Protein AF-A0A7L4MUZ1-F1 (afdb_monomer_lite)

pLDDT: mean 72.61, std 25.2, range [28.12, 98.19]

Foldseek 3Di:
DVLVVVLVVLVVCVVCLVVVVVVVVVVLVVVLVVLVVVLVVVLVVLVVCCVVCVVPPVSNVVSVVVNVVSVVVNVVVVVVSVVCCVVPPSVVSVVVSVVSVVVVVVVVVVVVVVVVVVVVVVVVVVVVVVVVVVVVVVVPDDDDDDDDDPPPPDPDDDDDDDDDDDDDDDDDDDDDDDDDDDPPDDPPPDPPDDDDDDDDPDDPPPDPPPPPPDDDDPDDDDDDDD

Secondary structure (DSSP, 8-state):
-HHHHHHHHHHHHHHHHHHHHHHHHHHHHHHHHHHHHHHHHHHHHHHHHGGGGTT-HHHHHHHHHHHHHHHHHHHHHHHHHHHHHHH-HHHHHHHHHHHHHHHHHHHHHHHHHHHHHHHHHHHHHHHHHHHHHHHHHHTTS-----------------------------------------------------------S-PPP---------------------

Organism: NCBI:txid390723

Sequence (226 aa):
AEFLRLSLGFKCDLFTLDKRVRLEERSRDLAEENLKKEITNAQKMLEALVPLCEEDNQAQEIIKKLQKSLQFLSQYAARVASRAEMLGAINQESRVSKAVEVMIQHVENLKRMYAKEHAELEELKQVLLQNERTFSAFGERGTKKSCFFPLSSTCQIDPYLAEAKHSRWRAQLHEPDGGEWSDKFNRRSSSWGRLGAKQHKKRPSLQRFMSTYAWAEYEDEHSETK

Structure (mmCIF, N/CA/C/O backbone):
data_AF-A0A7L4MUZ1-F1
#
_entry.id   AF-A0A7L4MUZ1-F1
#
loop_
_atom_site.group_PDB
_atom_site.id
_atom_site.type_symbol
_atom_site.label_atom_id
_atom_site.label_alt_id
_atom_site.label_comp_id
_atom_site.label_asym_id
_atom_site.label_entity_id
_atom_site.label_seq_id
_atom_site.pdbx_PDB_ins_code
_atom_site.Cartn_x
_atom_site.Cartn_y
_atom_site.Cartn_z
_atom_site.occupancy
_atom_site.B_iso_or_equiv
_atom_site.auth_seq_id
_atom_site.auth_comp_id
_atom_site.auth_asym_id
_atom_site.auth_atom_id
_atom_site.pdbx_PDB_model_num
ATOM 1 N N . ALA A 1 1 ? 25.149 -7.531 -21.281 1.00 74.56 1 ALA A N 1
ATOM 2 C CA . ALA A 1 1 ? 23.979 -8.421 -21.120 1.00 74.56 1 ALA A CA 1
ATOM 3 C C . ALA A 1 1 ? 23.113 -8.040 -19.911 1.00 74.56 1 ALA A C 1
ATOM 5 O O . ALA A 1 1 ? 21.902 -7.960 -20.062 1.00 74.56 1 ALA A O 1
ATOM 6 N N . GLU A 1 2 ? 23.704 -7.724 -18.751 1.00 87.12 2 GLU A N 1
ATOM 7 C CA . GLU A 1 2 ? 22.967 -7.463 -17.495 1.00 87.12 2 GLU A CA 1
ATOM 8 C C . GLU A 1 2 ? 21.914 -6.344 -17.553 1.00 87.12 2 GLU A C 1
ATOM 10 O O . GLU A 1 2 ? 20.770 -6.563 -17.168 1.00 87.12 2 GLU A O 1
ATOM 15 N N . PHE A 1 3 ? 22.250 -5.170 -18.102 1.00 88.06 3 PHE A N 1
ATOM 16 C CA . PHE A 1 3 ? 21.294 -4.059 -18.216 1.00 88.06 3 PHE A CA 1
ATOM 17 C C . PHE A 1 3 ? 20.075 -4.401 -19.084 1.00 88.06 3 PHE A C 1
ATOM 19 O O . PHE A 1 3 ? 18.958 -3.994 -18.780 1.00 88.06 3 PHE A O 1
ATOM 26 N N . LEU A 1 4 ? 20.276 -5.164 -20.162 1.00 88.69 4 LEU A N 1
ATOM 27 C CA . LEU A 1 4 ? 19.191 -5.549 -21.065 1.00 88.69 4 LEU A CA 1
ATOM 28 C C . LEU A 1 4 ? 18.232 -6.527 -20.378 1.00 88.69 4 LEU A C 1
ATOM 30 O O . LEU A 1 4 ? 17.021 -6.362 -20.466 1.00 88.69 4 LEU A O 1
ATOM 34 N N . ARG A 1 5 ? 18.778 -7.500 -19.640 1.00 90.25 5 ARG A N 1
ATOM 35 C CA . ARG A 1 5 ? 17.984 -8.439 -18.842 1.00 90.25 5 ARG A CA 1
ATOM 36 C C . ARG A 1 5 ? 17.187 -7.715 -17.757 1.00 90.25 5 ARG A C 1
ATOM 38 O O . ARG A 1 5 ? 15.992 -7.947 -17.622 1.00 90.25 5 ARG A O 1
ATOM 45 N N . LEU A 1 6 ? 17.842 -6.812 -17.027 1.00 89.00 6 LEU A N 1
ATOM 46 C CA . LEU A 1 6 ? 17.211 -6.027 -15.970 1.00 89.00 6 LEU A CA 1
ATOM 47 C C . LEU A 1 6 ? 16.111 -5.108 -16.526 1.00 89.00 6 LEU A C 1
ATOM 49 O O . LEU A 1 6 ? 14.992 -5.124 -16.028 1.00 89.00 6 LEU A O 1
ATOM 53 N N . SER A 1 7 ? 16.392 -4.358 -17.593 1.00 89.94 7 SER A N 1
ATOM 54 C CA . SER A 1 7 ? 15.410 -3.453 -18.207 1.00 89.94 7 SER A CA 1
ATOM 55 C C . SER A 1 7 ? 14.211 -4.178 -18.818 1.00 89.94 7 SER A C 1
ATOM 57 O O . SER A 1 7 ? 13.106 -3.645 -18.766 1.00 89.94 7 SER A O 1
ATOM 59 N N . LEU A 1 8 ? 14.393 -5.389 -19.355 1.00 89.19 8 LEU A N 1
ATOM 60 C CA . LEU A 1 8 ? 13.278 -6.206 -19.834 1.00 89.19 8 LEU A CA 1
ATOM 61 C C . LEU A 1 8 ? 12.371 -6.654 -18.680 1.00 89.19 8 LEU A C 1
ATOM 63 O O . LEU A 1 8 ? 11.160 -6.491 -18.782 1.00 89.19 8 LEU A O 1
ATOM 67 N N . GLY A 1 9 ? 12.951 -7.145 -17.577 1.00 88.38 9 GLY A N 1
ATOM 68 C CA . GLY A 1 9 ? 12.193 -7.521 -16.377 1.00 88.38 9 GLY A CA 1
ATOM 69 C C . GLY A 1 9 ? 11.361 -6.357 -15.832 1.00 88.38 9 GLY A C 1
ATOM 70 O O . GLY A 1 9 ? 10.145 -6.468 -15.720 1.00 88.38 9 GLY A O 1
ATOM 71 N N . PHE A 1 10 ? 11.986 -5.191 -15.639 1.00 88.75 10 PHE A N 1
ATOM 72 C CA . PHE A 1 10 ? 11.278 -3.998 -15.161 1.00 88.75 10 PHE A CA 1
ATOM 73 C C . PHE A 1 10 ? 10.200 -3.489 -16.129 1.00 88.75 10 PHE A C 1
ATOM 75 O O . PHE A 1 10 ? 9.181 -2.980 -15.673 1.00 88.75 10 PHE A O 1
ATOM 82 N N . LYS A 1 11 ? 10.372 -3.626 -17.455 1.00 85.94 11 LYS A N 1
ATOM 83 C CA . LYS A 1 11 ? 9.313 -3.276 -18.424 1.00 85.94 11 LYS A CA 1
ATOM 84 C C . LYS A 1 11 ? 8.085 -4.183 -18.284 1.00 85.94 11 LYS A C 1
ATOM 86 O O . LYS A 1 11 ? 6.965 -3.690 -18.408 1.00 85.94 11 LYS A O 1
ATOM 91 N N . CYS A 1 12 ? 8.281 -5.474 -18.011 1.00 85.38 12 CYS A N 1
ATOM 92 C CA . CYS A 1 12 ? 7.185 -6.400 -17.719 1.00 85.38 12 CYS A CA 1
ATOM 93 C C . CYS A 1 12 ? 6.472 -6.030 -16.410 1.00 85.38 12 CYS A C 1
ATOM 95 O O . CYS A 1 12 ? 5.242 -5.950 -16.377 1.00 85.38 12 CYS A O 1
ATOM 97 N N . ASP A 1 13 ? 7.238 -5.743 -15.355 1.00 87.75 13 ASP A N 1
ATOM 98 C CA . ASP A 1 13 ? 6.693 -5.393 -14.040 1.00 87.75 13 ASP A CA 1
ATOM 99 C C . ASP A 1 13 ? 5.907 -4.077 -14.081 1.00 87.75 13 ASP A C 1
ATOM 101 O O . ASP A 1 13 ? 4.787 -4.009 -13.565 1.00 87.75 13 ASP A O 1
ATOM 105 N N . LEU A 1 14 ? 6.429 -3.068 -14.790 1.00 88.50 14 LEU A N 1
ATOM 106 C CA . LEU A 1 14 ? 5.816 -1.746 -14.956 1.00 88.50 14 LEU A CA 1
ATOM 107 C C . LEU A 1 14 ? 4.391 -1.819 -15.517 1.00 88.50 14 LEU A C 1
ATOM 109 O O . LEU A 1 14 ? 3.519 -1.073 -15.076 1.00 88.50 14 LEU A O 1
ATOM 113 N N . PHE A 1 15 ? 4.130 -2.738 -16.452 1.00 88.50 15 PHE A N 1
ATOM 114 C CA . PHE A 1 15 ? 2.804 -2.893 -17.053 1.00 88.50 15 PHE A CA 1
ATOM 115 C C . PHE A 1 15 ? 1.724 -3.282 -16.029 1.00 88.50 15 PHE A C 1
ATOM 117 O O . PHE A 1 15 ? 0.560 -2.900 -16.166 1.00 88.50 15 PHE A O 1
ATOM 124 N N . THR A 1 16 ? 2.091 -4.043 -14.995 1.00 91.44 16 THR A N 1
ATOM 125 C CA . THR A 1 16 ? 1.150 -4.504 -13.958 1.00 91.44 16 THR A CA 1
ATOM 126 C C . THR A 1 16 ? 1.198 -3.664 -12.689 1.00 91.44 16 THR A C 1
ATOM 128 O O . THR A 1 16 ? 0.224 -3.646 -11.935 1.00 91.44 16 THR A O 1
ATOM 131 N N . LEU A 1 17 ? 2.314 -2.971 -12.460 1.00 92.19 17 LEU A N 1
ATOM 132 C CA . LEU A 1 17 ? 2.618 -2.232 -11.243 1.00 92.19 17 LEU A CA 1
ATOM 133 C C . LEU A 1 17 ? 1.501 -1.261 -10.861 1.00 92.19 17 LEU A C 1
ATOM 135 O O . LEU A 1 17 ? 1.029 -1.296 -9.733 1.00 92.19 17 LEU A O 1
ATOM 139 N N . ASP A 1 18 ? 1.020 -0.459 -11.806 1.00 91.81 18 ASP A N 1
ATOM 140 C CA . ASP A 1 18 ? -0.014 0.546 -11.547 1.00 91.81 18 ASP A CA 1
ATOM 141 C C . ASP A 1 18 ? -1.341 -0.071 -11.059 1.00 91.81 18 ASP A C 1
ATOM 143 O O . ASP A 1 18 ? -1.989 0.438 -10.144 1.00 91.81 18 ASP A O 1
ATOM 147 N N . LYS A 1 19 ? -1.730 -1.226 -11.612 1.00 94.12 19 LYS A N 1
ATOM 148 C CA . LYS A 1 19 ? -2.916 -1.954 -11.138 1.00 94.12 19 LYS A CA 1
ATOM 149 C C . LYS A 1 19 ? -2.691 -2.534 -9.748 1.00 94.12 19 LYS A C 1
ATOM 151 O O . LYS A 1 19 ? -3.604 -2.495 -8.927 1.00 94.12 19 LYS A O 1
ATOM 156 N N . ARG A 1 20 ? -1.500 -3.085 -9.492 1.00 94.50 20 ARG A N 1
ATOM 157 C CA . ARG A 1 20 ? -1.162 -3.668 -8.191 1.00 94.50 20 ARG A CA 1
ATOM 158 C C . ARG A 1 20 ? -1.130 -2.586 -7.104 1.00 94.50 20 ARG A C 1
ATOM 160 O O . ARG A 1 20 ? -1.735 -2.804 -6.062 1.00 94.50 20 ARG A O 1
ATOM 167 N N . VAL A 1 21 ? -0.504 -1.431 -7.359 1.00 92.81 21 VAL A N 1
ATOM 168 C CA . VAL A 1 21 ? -0.459 -0.285 -6.424 1.00 92.81 21 VAL A CA 1
ATOM 169 C C . VAL A 1 21 ? -1.877 0.151 -6.063 1.00 92.81 21 VAL A C 1
ATOM 171 O O . VAL A 1 21 ? -2.243 0.126 -4.896 1.00 92.81 21 VAL A O 1
ATOM 174 N N . ARG A 1 22 ? -2.734 0.395 -7.061 1.00 93.38 22 ARG A N 1
ATOM 175 C CA . ARG A 1 22 ? -4.131 0.803 -6.825 1.00 93.38 22 ARG A CA 1
ATOM 176 C C . ARG A 1 22 ? -4.981 -0.238 -6.094 1.00 93.38 22 ARG A C 1
ATOM 178 O O . ARG A 1 22 ? -6.006 0.100 -5.504 1.00 93.38 22 ARG A O 1
ATOM 185 N N . LEU A 1 23 ? -4.651 -1.524 -6.213 1.00 94.00 23 LEU A N 1
ATOM 186 C CA . LEU A 1 23 ? -5.331 -2.585 -5.467 1.00 94.00 23 LEU A CA 1
ATOM 187 C C . LEU A 1 23 ? -4.896 -2.596 -4.003 1.00 94.00 23 LEU A C 1
ATOM 189 O O . LEU A 1 23 ? -5.745 -2.727 -3.125 1.00 94.00 23 LEU A O 1
ATOM 193 N N . GLU A 1 24 ? -3.600 -2.444 -3.753 1.00 92.88 24 GLU A N 1
ATOM 194 C CA . GLU A 1 24 ? -3.046 -2.388 -2.403 1.00 92.88 24 GLU A CA 1
ATOM 195 C C . GLU A 1 24 ? -3.528 -1.140 -1.654 1.00 92.88 24 GLU A C 1
ATOM 197 O O . GLU A 1 24 ? -4.066 -1.281 -0.557 1.00 92.88 24 GLU A O 1
ATOM 202 N N . GLU A 1 25 ? -3.492 0.034 -2.293 1.00 92.12 25 GLU A N 1
ATOM 203 C CA . GLU A 1 25 ? -3.998 1.293 -1.731 1.00 92.12 25 GLU A CA 1
ATOM 204 C C . GLU A 1 25 ? -5.468 1.175 -1.322 1.00 92.12 25 GLU A C 1
ATOM 206 O O . GLU A 1 25 ? -5.815 1.443 -0.175 1.00 92.12 25 GLU A O 1
ATOM 211 N N . ARG A 1 26 ? -6.331 0.671 -2.215 1.00 95.31 26 ARG A N 1
ATOM 212 C CA . ARG A 1 26 ? -7.752 0.474 -1.891 1.00 95.31 26 ARG A CA 1
ATOM 213 C C . ARG A 1 26 ? -7.966 -0.532 -0.767 1.00 95.31 26 ARG A C 1
ATOM 215 O O . ARG A 1 26 ? -8.832 -0.323 0.077 1.00 95.31 26 ARG A O 1
ATOM 222 N N . SER A 1 27 ? -7.218 -1.635 -0.758 1.00 93.81 27 SER A N 1
ATOM 223 C CA . SER A 1 27 ? -7.316 -2.633 0.312 1.00 93.81 27 SER A CA 1
ATOM 224 C C . SER A 1 27 ? -6.926 -2.037 1.665 1.00 93.81 27 SER A C 1
ATOM 226 O O . SER A 1 27 ? -7.563 -2.336 2.675 1.00 93.81 27 SER A O 1
ATOM 228 N N . ARG A 1 28 ? -5.888 -1.200 1.686 1.00 93.00 28 ARG A N 1
ATOM 229 C CA . ARG A 1 28 ? -5.430 -0.480 2.871 1.00 93.00 28 ARG A CA 1
ATOM 230 C C . ARG A 1 28 ? -6.466 0.541 3.331 1.00 93.00 28 ARG A C 1
ATOM 232 O O . ARG A 1 28 ? -6.843 0.508 4.498 1.00 93.00 28 ARG A O 1
ATOM 239 N N . ASP A 1 29 ? -6.969 1.380 2.429 1.00 94.06 29 ASP A N 1
ATOM 240 C CA . ASP A 1 29 ? -7.974 2.405 2.737 1.00 94.06 29 ASP A CA 1
ATOM 241 C C . ASP A 1 29 ? -9.223 1.783 3.367 1.00 94.06 29 ASP A C 1
ATOM 243 O O . ASP A 1 29 ? -9.703 2.252 4.399 1.00 94.06 29 ASP A O 1
ATOM 247 N N . LEU A 1 30 ? -9.702 0.668 2.805 1.00 97.00 30 LEU A N 1
ATOM 248 C CA . LEU A 1 30 ? -10.828 -0.084 3.359 1.00 97.00 30 LEU A CA 1
ATOM 249 C C . LEU A 1 30 ? -10.532 -0.610 4.768 1.00 97.00 30 LEU A C 1
ATOM 251 O O . LEU A 1 30 ? -11.386 -0.520 5.648 1.00 97.00 30 LEU A O 1
ATOM 255 N N . ALA A 1 31 ? -9.337 -1.155 5.005 1.00 95.50 31 ALA A N 1
ATOM 256 C CA . ALA A 1 31 ? -8.950 -1.649 6.323 1.00 95.50 31 ALA A CA 1
ATOM 257 C C . ALA A 1 31 ? -8.847 -0.515 7.358 1.00 95.50 31 ALA A C 1
ATOM 259 O O . ALA A 1 31 ? -9.335 -0.660 8.481 1.00 95.50 31 ALA A O 1
ATOM 260 N N . GLU A 1 32 ? -8.258 0.621 6.984 1.00 94.75 32 GLU A N 1
ATOM 261 C CA . GLU A 1 32 ? -8.132 1.800 7.845 1.00 94.75 32 GLU A CA 1
ATOM 262 C C . GLU A 1 32 ? -9.493 2.423 8.165 1.00 94.75 32 GLU A C 1
ATOM 264 O O . GLU A 1 32 ? -9.774 2.742 9.323 1.00 94.75 32 GLU A O 1
ATOM 269 N N . GLU A 1 33 ? -10.364 2.558 7.164 1.00 96.69 33 GLU A N 1
ATOM 270 C CA . GLU A 1 33 ? -11.711 3.089 7.348 1.00 96.69 33 GLU A CA 1
ATOM 271 C C . GLU A 1 33 ? -12.552 2.166 8.237 1.00 96.69 33 GLU A C 1
ATOM 273 O O . GLU A 1 33 ? -13.218 2.641 9.161 1.00 96.69 33 GLU A O 1
ATOM 278 N N . ASN A 1 34 ? -12.484 0.850 8.016 1.00 97.69 34 ASN A N 1
ATOM 279 C CA . ASN A 1 34 ? -13.187 -0.135 8.837 1.00 97.69 34 ASN A CA 1
ATOM 280 C C . ASN A 1 34 ? -12.704 -0.109 10.288 1.00 97.69 34 ASN A C 1
ATOM 282 O O . ASN A 1 34 ? -13.523 -0.045 11.203 1.00 97.69 34 ASN A O 1
ATOM 286 N N . LEU A 1 35 ? -11.388 -0.086 10.516 1.00 96.88 35 LEU A N 1
ATOM 287 C CA . LEU A 1 35 ? -10.832 0.006 11.864 1.00 96.88 35 LEU A CA 1
ATOM 288 C C . LEU A 1 35 ? -11.257 1.304 12.558 1.00 96.88 35 LEU A C 1
ATOM 290 O O . LEU A 1 35 ? -11.635 1.289 13.729 1.00 96.88 35 LEU A O 1
ATOM 294 N N . LYS A 1 36 ? -11.230 2.430 11.841 1.00 96.69 36 LYS A N 1
ATOM 295 C CA . LYS A 1 36 ? -11.679 3.720 12.368 1.00 96.69 36 LYS A CA 1
ATOM 296 C C . LYS A 1 36 ? -13.153 3.671 12.766 1.00 96.69 36 LYS A C 1
ATOM 298 O O . LYS A 1 36 ? -13.486 4.107 13.866 1.00 96.69 36 LYS A O 1
ATOM 303 N N . LYS A 1 37 ? -14.019 3.116 11.913 1.00 98.00 37 LYS A N 1
ATOM 304 C CA . LYS A 1 37 ? -15.445 2.917 12.216 1.00 98.00 37 LYS A CA 1
ATOM 305 C C . LYS A 1 37 ? -15.624 2.072 13.475 1.00 98.00 37 LYS A C 1
ATOM 307 O O . LYS A 1 37 ? -16.329 2.504 14.385 1.00 98.00 37 LYS A O 1
ATOM 312 N N . GLU A 1 38 ? -14.929 0.945 13.578 1.00 98.19 38 GLU A N 1
ATOM 313 C CA . GLU A 1 38 ? -15.043 0.040 14.725 1.00 98.19 38 GLU A CA 1
ATOM 314 C C . GLU A 1 38 ? -14.597 0.701 16.035 1.00 98.19 38 GLU A C 1
ATOM 316 O O . GLU A 1 38 ? -15.308 0.641 17.037 1.00 98.19 38 GLU A O 1
ATOM 321 N N . ILE A 1 39 ? -13.479 1.436 16.019 1.00 97.75 39 ILE A N 1
ATOM 322 C CA . ILE A 1 39 ? -13.016 2.202 17.185 1.00 97.75 39 ILE A CA 1
ATOM 323 C C . ILE A 1 39 ? -14.049 3.262 17.584 1.00 97.75 39 ILE A C 1
ATOM 325 O O . ILE A 1 39 ? -14.349 3.399 18.769 1.00 97.75 39 ILE A O 1
ATOM 329 N N . THR A 1 40 ? -14.626 3.992 16.623 1.00 97.44 40 THR A N 1
ATOM 330 C CA . THR A 1 40 ? -15.654 5.000 16.934 1.00 97.44 40 THR A CA 1
ATOM 331 C C . THR A 1 40 ? -16.941 4.379 17.472 1.00 97.44 40 THR A C 1
ATOM 333 O O . THR A 1 40 ? -17.559 4.941 18.373 1.00 97.44 40 THR A O 1
ATOM 336 N N . ASN A 1 41 ? -17.342 3.210 16.972 1.00 97.88 41 ASN A N 1
ATOM 337 C CA . ASN A 1 41 ? -18.507 2.488 17.477 1.00 97.88 41 ASN A CA 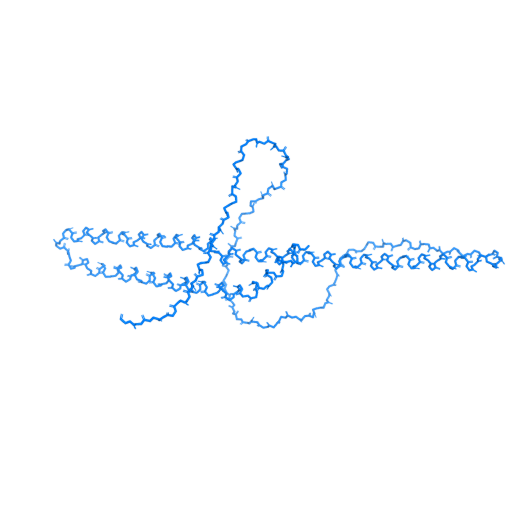1
ATOM 338 C C . ASN A 1 41 ? -18.258 1.985 18.903 1.00 97.88 41 ASN A C 1
ATOM 340 O O . ASN A 1 41 ? -19.105 2.173 19.772 1.00 97.88 41 ASN A O 1
ATOM 344 N N . ALA A 1 42 ? -17.073 1.431 19.173 1.00 97.62 42 ALA A N 1
ATOM 345 C CA . ALA A 1 42 ? -16.670 1.016 20.513 1.00 97.62 42 ALA A CA 1
ATOM 346 C C . ALA A 1 42 ? -16.644 2.192 21.501 1.00 97.62 42 ALA A C 1
ATOM 348 O O . ALA A 1 42 ? -17.124 2.059 22.624 1.00 97.62 42 ALA A O 1
ATOM 349 N N . GLN A 1 43 ? -16.157 3.362 21.079 1.00 97.06 43 GLN A N 1
ATOM 350 C CA . GLN A 1 43 ? -16.200 4.581 21.892 1.00 97.06 43 GLN A CA 1
ATOM 351 C C . GLN A 1 43 ? -17.637 4.993 22.232 1.00 97.06 43 GLN A C 1
ATOM 353 O O . GLN A 1 43 ? -17.929 5.209 23.404 1.00 97.06 43 GLN A O 1
ATOM 358 N N . LYS A 1 44 ? -18.547 5.005 21.250 1.00 97.19 44 LYS A N 1
ATOM 359 C CA . LYS A 1 44 ? -19.972 5.308 21.477 1.00 97.19 44 LYS A CA 1
ATOM 360 C C . LYS A 1 44 ? -20.641 4.314 22.427 1.00 97.19 44 LYS A C 1
ATOM 362 O O . LYS A 1 44 ? -21.431 4.714 23.274 1.00 97.19 44 LYS A O 1
ATOM 367 N N . MET A 1 45 ? -20.325 3.022 22.311 1.00 96.94 45 MET A N 1
ATOM 368 C CA . MET A 1 45 ? -20.837 2.007 23.240 1.00 96.94 45 MET A CA 1
ATOM 369 C C . MET A 1 45 ? -20.322 2.238 24.663 1.00 96.94 45 MET A C 1
ATOM 371 O O . MET A 1 45 ? -21.098 2.151 25.609 1.00 96.94 45 MET A O 1
ATOM 375 N N . LEU A 1 46 ? -19.040 2.582 24.826 1.00 96.19 46 LEU A N 1
ATOM 376 C CA . LEU A 1 46 ? -18.489 2.935 26.136 1.00 96.19 46 LEU A CA 1
ATOM 377 C C . LEU A 1 46 ? -19.147 4.194 26.708 1.00 96.19 46 LEU A C 1
ATOM 379 O O . LEU A 1 46 ? -19.462 4.209 27.889 1.00 96.19 46 LEU A O 1
ATOM 383 N N . GLU A 1 47 ? -19.392 5.221 25.892 1.00 95.31 47 GLU A N 1
ATOM 384 C CA . GLU A 1 47 ? -20.113 6.434 26.305 1.00 95.31 47 GLU A CA 1
ATOM 385 C C . GLU A 1 47 ? -21.544 6.128 26.763 1.00 95.31 47 GLU A C 1
ATOM 387 O O . GLU A 1 47 ? -21.982 6.659 27.779 1.00 95.31 47 GLU A O 1
ATOM 392 N N . ALA A 1 48 ? -22.248 5.224 26.076 1.00 96.12 48 ALA A N 1
ATOM 393 C CA . ALA A 1 48 ? -23.581 4.773 26.478 1.00 96.12 48 ALA A CA 1
ATOM 394 C C . ALA A 1 48 ? -23.578 3.938 27.774 1.00 96.12 48 ALA A C 1
ATOM 396 O O . ALA A 1 48 ? -24.582 3.907 28.482 1.00 96.12 48 ALA A O 1
ATOM 397 N N . LEU A 1 49 ? -22.461 3.277 28.100 1.00 93.81 49 LEU A N 1
ATOM 398 C CA . LEU A 1 49 ? -22.294 2.513 29.341 1.00 93.81 49 LEU A CA 1
ATOM 399 C C . LEU A 1 49 ? -21.991 3.398 30.556 1.00 93.81 49 LEU A C 1
ATOM 401 O O . LEU A 1 49 ? -22.337 3.013 31.669 1.00 93.81 49 LEU A O 1
ATOM 405 N N . VAL A 1 50 ? -21.386 4.577 30.367 1.00 93.44 50 VAL A N 1
ATOM 406 C CA . VAL A 1 50 ? -21.064 5.513 31.463 1.00 93.44 50 VAL A CA 1
ATOM 407 C C . VAL A 1 50 ? -22.259 5.783 32.395 1.00 93.44 50 VAL A C 1
ATOM 409 O O . VAL A 1 50 ? -22.076 5.578 33.596 1.00 93.44 50 VAL A O 1
ATOM 412 N N . PRO A 1 51 ? -23.457 6.181 31.908 1.00 94.19 51 PRO A N 1
ATOM 413 C CA . PRO A 1 51 ? -24.600 6.466 32.782 1.00 94.19 51 PRO A CA 1
ATOM 414 C C . PRO A 1 51 ? -25.197 5.212 33.441 1.00 94.19 51 PRO A C 1
ATOM 416 O O . PRO A 1 51 ? -25.831 5.294 34.486 1.00 94.19 51 PRO A O 1
ATOM 419 N N . LEU A 1 52 ? -24.999 4.026 32.854 1.00 93.06 52 LEU A N 1
ATOM 420 C CA . LEU A 1 52 ? -25.512 2.765 33.406 1.00 93.06 52 LEU A CA 1
ATOM 421 C C . LEU A 1 52 ? -24.677 2.254 34.588 1.00 93.06 52 LEU A C 1
ATOM 423 O O . LEU A 1 52 ? -25.127 1.388 35.335 1.00 93.06 52 LEU A O 1
ATOM 427 N N . CYS A 1 53 ? -23.463 2.778 34.751 1.00 91.94 53 CYS A N 1
ATOM 428 C CA . CYS A 1 53 ? -22.501 2.350 35.759 1.00 91.94 53 CYS A CA 1
ATOM 429 C C . CYS A 1 53 ? -22.129 3.481 36.731 1.00 91.94 53 CYS A C 1
ATOM 431 O O . CYS A 1 53 ? -21.033 3.451 37.286 1.00 91.94 53 CYS A O 1
ATOM 433 N N . GLU A 1 54 ? -22.962 4.512 36.904 1.00 88.56 54 GLU A N 1
ATOM 434 C CA . GLU A 1 54 ? -22.626 5.694 37.725 1.00 88.56 54 GLU A CA 1
ATOM 435 C C . GLU A 1 54 ? -22.297 5.343 39.182 1.00 88.56 54 GLU A C 1
ATOM 437 O O . GLU A 1 54 ? -21.358 5.895 39.749 1.00 88.56 54 GLU A O 1
ATOM 442 N N . GLU A 1 55 ? -23.005 4.366 39.750 1.00 92.56 55 GLU A N 1
ATOM 443 C CA . GLU A 1 55 ? -22.845 3.941 41.147 1.00 92.56 55 GLU A CA 1
ATOM 444 C C . GLU A 1 55 ? -21.677 2.955 41.364 1.00 92.56 55 GLU A C 1
ATOM 44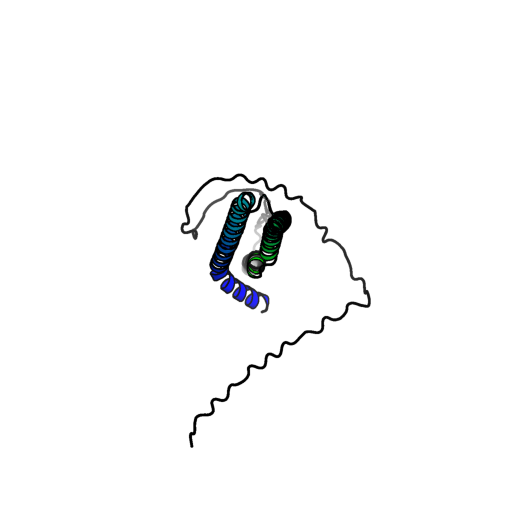6 O O . GLU A 1 55 ? -21.275 2.694 42.500 1.00 92.56 55 GLU A O 1
ATOM 451 N N . ASP A 1 56 ? -21.104 2.393 40.291 1.00 95.19 56 ASP A N 1
ATOM 452 C CA . ASP A 1 56 ? -20.024 1.404 40.370 1.00 95.19 56 ASP A CA 1
ATOM 453 C C . ASP A 1 56 ? -18.668 2.025 40.001 1.00 95.19 56 ASP A C 1
ATOM 455 O O . ASP A 1 56 ? -18.260 2.112 38.838 1.00 95.19 56 ASP A O 1
ATOM 459 N N . ASN A 1 57 ? -17.921 2.412 41.037 1.00 93.06 57 ASN A N 1
ATOM 460 C CA . ASN A 1 57 ? -16.580 2.980 40.901 1.00 93.06 57 ASN A CA 1
ATOM 461 C C . ASN A 1 57 ? -15.587 2.056 40.169 1.00 93.06 57 ASN A C 1
ATOM 463 O O . ASN A 1 57 ? -14.705 2.557 39.466 1.00 93.06 57 ASN A O 1
ATOM 467 N N . GLN A 1 58 ? -15.704 0.728 40.309 1.00 96.06 58 GLN A N 1
ATOM 468 C CA . GLN A 1 58 ? -14.821 -0.209 39.606 1.00 96.06 58 GLN A CA 1
ATOM 469 C C . GLN A 1 58 ? -15.160 -0.251 38.116 1.00 96.06 58 GLN A C 1
ATOM 471 O O . GLN A 1 58 ? -14.258 -0.170 37.277 1.00 96.06 58 GLN A O 1
ATOM 476 N N . ALA A 1 59 ? -16.450 -0.305 37.777 1.00 94.06 59 ALA A N 1
ATOM 477 C CA . ALA A 1 59 ? -16.906 -0.244 36.392 1.00 94.06 59 ALA A CA 1
ATOM 478 C C . ALA A 1 59 ? -16.471 1.064 35.709 1.00 94.06 59 ALA A C 1
ATOM 480 O O . ALA A 1 59 ? -15.936 1.030 34.599 1.00 94.06 59 ALA A O 1
ATOM 481 N N . GLN A 1 60 ? -16.587 2.208 36.392 1.00 94.94 60 GLN A N 1
ATOM 482 C CA . GLN A 1 60 ? -16.117 3.505 35.883 1.00 94.94 60 GLN A CA 1
ATOM 483 C C . GLN A 1 60 ? -14.608 3.521 35.600 1.00 94.94 60 GLN A C 1
ATOM 485 O O . GLN A 1 60 ? -14.163 4.072 34.588 1.00 94.94 60 GLN A O 1
ATOM 490 N N . GLU A 1 61 ? -13.788 2.916 36.464 1.00 96.50 61 GLU A N 1
ATOM 491 C CA . GLU A 1 61 ? -12.342 2.826 36.237 1.00 96.50 61 GLU A CA 1
ATOM 492 C C . GLU A 1 61 ? -12.011 1.943 35.024 1.00 96.50 61 GLU A C 1
ATOM 494 O O . GLU A 1 61 ? -11.151 2.296 34.209 1.00 96.50 61 GLU A O 1
ATOM 499 N N . ILE A 1 62 ? -12.714 0.817 34.868 1.00 96.06 62 ILE A N 1
ATOM 500 C CA . ILE A 1 62 ? -12.561 -0.083 33.720 1.00 96.06 62 ILE A CA 1
ATOM 501 C C . ILE A 1 62 ? -12.951 0.635 32.424 1.00 96.06 62 ILE A C 1
ATOM 503 O O . ILE A 1 62 ? -12.173 0.611 31.469 1.00 96.06 62 ILE A O 1
ATOM 507 N N . ILE A 1 63 ? -14.089 1.336 32.394 1.00 96.00 63 ILE A N 1
ATOM 508 C CA . ILE A 1 63 ? -14.539 2.115 31.229 1.00 96.00 63 ILE A CA 1
ATOM 509 C C . ILE A 1 63 ? -13.482 3.158 30.841 1.00 96.00 63 ILE A C 1
ATOM 511 O O . ILE A 1 63 ? -13.082 3.222 29.676 1.00 96.00 63 ILE A O 1
ATOM 515 N N . LYS A 1 64 ? -12.940 3.913 31.806 1.00 95.62 64 LYS A N 1
ATOM 516 C CA . LYS A 1 64 ? -11.864 4.892 31.554 1.00 95.62 64 LYS A CA 1
ATOM 517 C C . LYS A 1 64 ? -10.599 4.238 30.990 1.00 95.62 64 LYS A C 1
ATOM 519 O O . LYS A 1 64 ? -9.984 4.771 30.062 1.00 95.62 64 LYS A O 1
ATOM 524 N N . LYS A 1 65 ? -10.198 3.075 31.518 1.00 97.62 65 LYS A N 1
ATOM 525 C CA . LYS A 1 65 ? -9.056 2.304 30.993 1.00 97.62 65 LYS A CA 1
ATOM 526 C C . LYS A 1 65 ? -9.307 1.837 29.557 1.00 97.62 65 LYS A C 1
ATOM 528 O O . LYS A 1 65 ? -8.406 1.956 28.726 1.00 97.62 65 LYS A O 1
ATOM 533 N N . LEU A 1 66 ? -10.514 1.367 29.246 1.00 97.62 66 LEU A N 1
ATOM 534 C CA . LEU A 1 66 ? -10.906 0.944 27.899 1.00 97.62 66 LEU A CA 1
ATOM 535 C C . LEU A 1 66 ? -10.909 2.113 26.909 1.00 97.62 66 LEU A C 1
ATOM 537 O O . LEU A 1 66 ? -10.319 1.995 25.837 1.00 97.62 66 LEU A O 1
ATOM 541 N N . GLN A 1 67 ? -11.471 3.265 27.283 1.00 96.88 67 GLN A N 1
ATOM 542 C CA . GLN A 1 67 ? -11.439 4.480 26.460 1.00 96.88 67 GLN A CA 1
ATOM 543 C C . GLN A 1 67 ? -9.999 4.894 26.127 1.00 96.88 67 GLN A C 1
ATOM 545 O O . GLN A 1 67 ? -9.670 5.140 24.964 1.00 96.88 67 GLN A O 1
ATOM 550 N N . LYS A 1 68 ? -9.109 4.900 27.128 1.00 97.62 68 LYS A N 1
ATOM 551 C CA . LYS A 1 68 ? -7.684 5.203 26.932 1.00 97.62 68 LYS A CA 1
ATOM 552 C C . LYS A 1 68 ? -6.991 4.172 26.035 1.00 97.62 68 LYS A C 1
ATOM 554 O O . LYS A 1 68 ? -6.186 4.542 25.182 1.00 97.62 68 LYS A O 1
ATOM 559 N N . SER A 1 69 ? -7.314 2.889 26.196 1.00 98.06 69 SER A N 1
ATOM 560 C CA . SER A 1 69 ? -6.794 1.813 25.347 1.00 98.06 69 SER A CA 1
ATOM 561 C C . SER A 1 69 ? -7.213 1.988 23.883 1.00 98.06 69 SER A C 1
ATOM 563 O O . SER A 1 69 ? -6.365 1.918 22.997 1.00 98.06 69 SER A O 1
ATOM 565 N N . LEU A 1 70 ? -8.483 2.315 23.616 1.00 97.88 70 LEU A N 1
ATOM 566 C CA . LEU A 1 70 ? -8.980 2.590 22.261 1.00 97.88 70 LEU A CA 1
ATOM 567 C C . LEU A 1 70 ? -8.305 3.811 21.624 1.00 97.88 70 LEU A C 1
ATOM 569 O O . LEU A 1 70 ? -7.973 3.782 20.438 1.00 97.88 70 LEU A O 1
ATOM 573 N N . GLN A 1 71 ? -8.049 4.868 22.401 1.00 97.12 71 GLN A N 1
ATOM 574 C CA . GLN A 1 71 ? -7.282 6.024 21.925 1.00 97.12 71 GLN A CA 1
ATOM 575 C C . GLN A 1 71 ? -5.862 5.623 21.512 1.00 97.12 71 GLN A C 1
ATOM 577 O O . GLN A 1 71 ? -5.405 5.991 20.428 1.00 97.12 71 GLN A O 1
ATOM 582 N N . PHE A 1 72 ? -5.172 4.837 22.341 1.00 97.69 72 PHE A N 1
ATOM 583 C CA . PHE A 1 72 ? -3.851 4.322 21.996 1.00 97.69 72 PHE A CA 1
ATOM 584 C C . PHE A 1 72 ? -3.891 3.406 20.778 1.00 97.69 72 PHE A C 1
ATOM 586 O O . PHE A 1 72 ? -3.052 3.552 19.893 1.00 97.69 72 PHE A O 1
ATOM 593 N N . LEU A 1 73 ? -4.871 2.508 20.692 1.00 97.31 73 LEU A N 1
ATOM 594 C CA . LEU A 1 73 ? -5.047 1.622 19.548 1.00 97.31 73 LEU A CA 1
ATOM 595 C C . LEU A 1 73 ? -5.189 2.421 18.250 1.00 97.31 73 LEU A C 1
ATOM 597 O O . LEU A 1 73 ? -4.475 2.139 17.293 1.00 97.31 73 LEU A O 1
ATOM 601 N N . SER A 1 74 ? -6.023 3.464 18.236 1.00 96.81 74 SER A N 1
ATOM 602 C CA . SER A 1 74 ? -6.170 4.351 17.077 1.00 96.81 74 SER A CA 1
ATOM 603 C C . SER A 1 74 ? -4.849 5.017 16.683 1.00 96.81 74 SER A C 1
ATOM 605 O O . SER A 1 74 ? -4.500 5.040 15.502 1.00 96.81 74 SER A O 1
ATOM 607 N N . GLN A 1 75 ? -4.095 5.537 17.656 1.00 96.75 75 GLN A N 1
ATOM 608 C CA . GLN A 1 75 ? -2.811 6.197 17.401 1.00 96.75 75 GLN A CA 1
ATOM 609 C C . GLN A 1 75 ? -1.756 5.218 16.877 1.00 96.75 75 GLN A C 1
ATOM 611 O O . GLN A 1 75 ? -1.039 5.524 15.923 1.00 96.75 75 GLN A O 1
ATOM 616 N N . TYR A 1 76 ? -1.637 4.040 17.492 1.00 97.19 76 TYR A N 1
ATOM 617 C CA . TYR A 1 76 ? -0.673 3.028 17.075 1.00 97.19 76 TYR A CA 1
ATOM 618 C C . TYR A 1 76 ? -1.034 2.432 15.719 1.00 97.19 76 TYR A C 1
ATOM 620 O O . TYR A 1 76 ? -0.138 2.277 14.894 1.00 97.19 76 TYR A O 1
ATOM 628 N N . ALA A 1 77 ? -2.316 2.189 15.445 1.00 96.56 77 ALA A N 1
ATOM 629 C CA . ALA A 1 77 ? -2.776 1.739 14.138 1.00 96.56 77 ALA A CA 1
ATOM 630 C C . ALA A 1 77 ? -2.409 2.739 13.032 1.00 96.56 77 ALA A C 1
ATOM 632 O O . ALA A 1 77 ? -1.789 2.347 12.048 1.00 96.56 77 ALA A O 1
ATOM 633 N N . ALA A 1 78 ? -2.669 4.038 13.233 1.00 94.38 78 ALA A N 1
ATOM 634 C CA . ALA A 1 78 ? -2.287 5.079 12.275 1.00 94.38 78 ALA A CA 1
ATOM 635 C C . ALA A 1 78 ? -0.763 5.145 12.050 1.00 94.38 78 ALA A C 1
ATOM 637 O O . ALA A 1 78 ? -0.283 5.291 10.925 1.00 94.38 78 ALA A O 1
ATOM 638 N N . ARG A 1 79 ? 0.030 4.993 13.119 1.00 95.31 79 ARG A N 1
ATOM 639 C CA . ARG A 1 79 ? 1.499 4.955 13.020 1.00 95.31 79 ARG A CA 1
ATOM 640 C C . ARG A 1 79 ? 1.998 3.728 12.263 1.00 95.31 79 ARG A C 1
ATOM 642 O O . ARG A 1 79 ? 2.942 3.854 11.485 1.00 95.31 79 ARG A O 1
ATOM 649 N N . VAL A 1 80 ? 1.415 2.558 12.516 1.00 93.94 80 VAL A N 1
ATOM 650 C CA . VAL A 1 80 ? 1.763 1.314 11.819 1.00 93.94 80 VAL A CA 1
ATOM 651 C C . VAL A 1 80 ? 1.404 1.430 10.342 1.00 93.94 80 VAL A C 1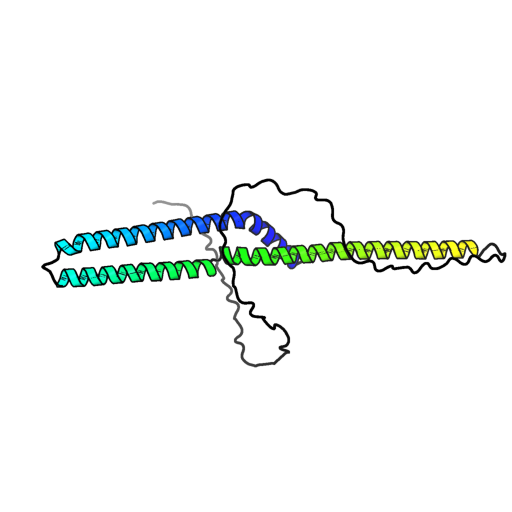
ATOM 653 O O . VAL A 1 80 ? 2.268 1.157 9.515 1.00 93.94 80 VAL A O 1
ATOM 656 N N . ALA A 1 81 ? 0.210 1.926 10.015 1.00 91.94 81 ALA A N 1
ATOM 657 C CA . ALA A 1 81 ? -0.232 2.163 8.643 1.00 91.94 81 ALA A CA 1
ATOM 658 C C . ALA A 1 81 ? 0.736 3.073 7.862 1.00 91.94 81 ALA A C 1
ATOM 660 O O . ALA A 1 81 ? 1.275 2.666 6.836 1.00 91.94 81 ALA A O 1
ATOM 661 N N . SER A 1 82 ? 1.087 4.242 8.412 1.00 91.38 82 SER A N 1
ATOM 662 C CA . SER A 1 82 ? 2.037 5.173 7.774 1.00 91.38 82 SER A CA 1
ATOM 663 C C . SER A 1 82 ? 3.437 4.572 7.568 1.00 91.38 82 SER A C 1
ATOM 665 O O . SER A 1 82 ? 4.122 4.849 6.581 1.00 91.38 82 SER A O 1
ATOM 667 N N . ARG A 1 83 ? 3.906 3.728 8.496 1.00 90.06 83 ARG A N 1
ATOM 668 C CA . ARG A 1 83 ? 5.197 3.039 8.335 1.00 90.06 83 ARG A CA 1
ATOM 669 C C . ARG A 1 83 ? 5.122 1.911 7.313 1.00 90.06 83 ARG A C 1
ATOM 671 O O . ARG A 1 83 ? 6.074 1.758 6.547 1.00 90.06 83 ARG A O 1
ATOM 678 N N . ALA A 1 84 ? 4.028 1.155 7.302 1.00 88.12 84 ALA A N 1
ATOM 679 C CA . ALA A 1 84 ? 3.778 0.099 6.330 1.00 88.12 84 ALA A CA 1
ATOM 680 C C . ALA A 1 84 ? 3.702 0.664 4.904 1.00 88.12 84 ALA A C 1
ATOM 682 O O . ALA A 1 84 ? 4.288 0.075 4.005 1.00 88.12 84 ALA A O 1
ATOM 683 N N . GLU A 1 85 ? 3.119 1.850 4.715 1.00 84.88 85 GLU A N 1
ATOM 684 C CA . GLU A 1 85 ? 3.071 2.549 3.425 1.00 84.88 85 GLU A CA 1
ATOM 685 C C . GLU A 1 85 ? 4.475 2.871 2.881 1.00 84.88 85 GLU A C 1
ATOM 687 O O . GLU A 1 85 ? 4.813 2.536 1.742 1.00 84.88 85 GLU A O 1
ATOM 692 N N . MET A 1 86 ? 5.334 3.480 3.708 1.00 81.25 86 MET A N 1
ATOM 693 C CA . MET A 1 86 ? 6.691 3.866 3.294 1.00 81.25 86 MET A CA 1
ATOM 694 C C . MET A 1 86 ? 7.614 2.670 3.031 1.00 81.25 86 MET A C 1
ATOM 696 O O . MET A 1 86 ? 8.582 2.791 2.274 1.00 81.25 86 MET A O 1
ATOM 700 N N . LEU A 1 87 ? 7.353 1.542 3.694 1.00 76.06 87 LEU A N 1
ATOM 701 C CA . LEU A 1 87 ? 8.138 0.313 3.585 1.00 76.06 87 LEU A CA 1
ATOM 702 C C . LEU A 1 87 ? 7.476 -0.743 2.694 1.00 76.06 87 LEU A C 1
ATOM 704 O O . LEU A 1 87 ? 8.078 -1.794 2.482 1.00 76.06 87 LEU A O 1
ATOM 708 N N . GLY A 1 88 ? 6.297 -0.466 2.138 1.00 87.19 88 GLY A N 1
ATOM 709 C CA . GLY A 1 88 ? 5.545 -1.402 1.315 1.00 87.19 88 GLY A CA 1
ATOM 710 C C . GLY A 1 88 ? 6.358 -1.837 0.103 1.00 87.19 88 GLY A C 1
ATOM 711 O O . GLY A 1 88 ? 6.857 -0.998 -0.649 1.00 87.19 88 GLY A O 1
ATOM 712 N N . ALA A 1 89 ? 6.502 -3.151 -0.090 1.00 87.44 89 ALA A N 1
ATOM 713 C CA . ALA A 1 89 ? 7.285 -3.716 -1.192 1.00 87.44 89 ALA A CA 1
ATOM 714 C C . ALA A 1 89 ? 6.829 -3.165 -2.552 1.00 87.44 89 ALA A C 1
ATOM 716 O O . ALA A 1 89 ? 7.653 -2.842 -3.400 1.00 87.44 89 ALA A O 1
ATOM 717 N N . ILE A 1 90 ? 5.521 -2.961 -2.703 1.00 89.50 90 ILE A N 1
ATOM 718 C CA . ILE A 1 90 ? 4.888 -2.418 -3.902 1.00 89.50 90 ILE A CA 1
ATOM 719 C C . ILE A 1 90 ? 5.235 -0.942 -4.160 1.00 89.50 90 ILE A C 1
ATOM 721 O O . ILE A 1 90 ? 5.510 -0.544 -5.291 1.00 89.50 90 ILE A O 1
ATOM 725 N N . ASN A 1 91 ? 5.327 -0.135 -3.102 1.00 87.94 91 ASN A N 1
ATOM 726 C CA . ASN A 1 91 ? 5.737 1.264 -3.184 1.00 87.94 91 ASN A CA 1
ATOM 727 C C . ASN A 1 91 ? 7.242 1.385 -3.420 1.00 87.94 91 ASN A C 1
ATOM 729 O O . ASN A 1 91 ? 7.690 2.265 -4.160 1.00 87.94 91 ASN A O 1
ATOM 733 N N . GLN A 1 92 ? 8.040 0.484 -2.844 1.00 90.56 92 GLN A N 1
ATOM 734 C CA . GLN A 1 92 ? 9.462 0.385 -3.163 1.00 90.56 92 GLN A CA 1
ATOM 735 C C . GLN A 1 92 ? 9.668 0.006 -4.630 1.00 90.56 92 GLN A C 1
ATOM 737 O O . GLN A 1 92 ? 10.446 0.661 -5.322 1.00 90.56 92 GLN A O 1
ATOM 742 N N . GLU A 1 93 ? 8.925 -0.977 -5.128 1.00 90.81 93 GLU A N 1
ATOM 743 C CA . GLU A 1 93 ? 8.927 -1.366 -6.534 1.00 90.81 93 GLU A CA 1
ATOM 744 C C . GLU A 1 93 ? 8.526 -0.197 -7.442 1.00 90.81 93 GLU A C 1
ATOM 746 O O . GLU A 1 93 ? 9.212 0.070 -8.428 1.00 90.81 93 GLU A O 1
ATOM 751 N N . SER A 1 94 ? 7.494 0.570 -7.075 1.00 91.00 94 SER A N 1
ATOM 752 C CA . SER A 1 94 ? 7.073 1.774 -7.802 1.00 91.00 94 SER A CA 1
ATOM 753 C C . SER A 1 94 ? 8.174 2.834 -7.881 1.00 91.00 94 SER A C 1
ATOM 755 O O . SER A 1 94 ? 8.460 3.383 -8.949 1.00 91.00 94 SER A O 1
ATOM 757 N N . ARG A 1 95 ? 8.875 3.082 -6.769 1.00 90.19 95 ARG A N 1
ATOM 758 C CA . ARG A 1 95 ? 10.003 4.026 -6.716 1.00 90.19 95 ARG A CA 1
ATOM 759 C C . ARG A 1 95 ? 11.188 3.557 -7.555 1.00 90.19 95 ARG A C 1
ATOM 761 O O . ARG A 1 95 ? 11.773 4.360 -8.281 1.00 90.19 95 ARG A O 1
ATOM 768 N N . VAL A 1 96 ? 11.544 2.277 -7.461 1.00 90.62 96 VAL A N 1
ATOM 769 C CA . VAL A 1 96 ? 12.643 1.688 -8.237 1.00 90.62 96 VAL A CA 1
ATOM 770 C C . VAL A 1 96 ? 12.305 1.692 -9.727 1.00 90.62 96 VAL A C 1
ATOM 772 O O . VAL A 1 96 ? 13.147 2.083 -10.529 1.00 90.62 96 VAL A O 1
ATOM 775 N N . SER A 1 97 ? 11.068 1.359 -10.097 1.00 91.69 97 SER A N 1
ATOM 776 C CA . SER A 1 97 ? 10.615 1.333 -11.492 1.00 91.69 97 SER A CA 1
ATOM 777 C C . SER A 1 97 ? 10.766 2.695 -12.170 1.00 91.69 97 SER A C 1
ATOM 779 O O . SER A 1 97 ? 11.317 2.767 -13.265 1.00 91.69 97 SER A O 1
ATOM 781 N N . LYS A 1 98 ? 10.402 3.791 -11.486 1.00 91.31 98 LYS A N 1
ATOM 782 C CA . LYS A 1 98 ? 10.611 5.165 -11.988 1.00 91.31 98 LYS A CA 1
ATOM 783 C C . LYS A 1 98 ? 12.091 5.482 -12.228 1.00 91.31 98 LYS A C 1
ATOM 785 O O . LYS A 1 98 ? 12.445 6.086 -13.237 1.00 91.31 98 LYS A O 1
ATOM 790 N N . ALA A 1 99 ? 12.975 5.069 -11.319 1.00 92.25 99 ALA A N 1
ATOM 791 C CA . ALA A 1 99 ? 14.414 5.275 -11.488 1.00 92.25 99 ALA A CA 1
ATOM 792 C C . ALA A 1 99 ? 14.974 4.459 -12.667 1.00 92.25 99 ALA A C 1
ATOM 794 O O . ALA A 1 99 ? 15.774 4.967 -13.455 1.00 92.25 99 ALA A O 1
ATOM 795 N N . VAL A 1 100 ? 14.528 3.210 -12.815 1.00 91.56 100 VAL A N 1
ATOM 796 C CA . VAL A 1 100 ? 14.937 2.329 -13.914 1.00 91.56 100 VAL A CA 1
ATOM 797 C C . VAL A 1 100 ? 14.434 2.849 -15.261 1.00 91.56 100 VAL A C 1
ATOM 799 O O . VAL A 1 100 ? 15.180 2.799 -16.235 1.00 91.56 100 VAL A O 1
ATOM 802 N N . GLU A 1 101 ? 13.230 3.412 -15.334 1.00 91.56 101 GLU A N 1
ATOM 803 C CA . GLU A 1 101 ? 12.707 4.040 -16.554 1.00 91.56 101 GLU A CA 1
ATOM 804 C C . GLU A 1 101 ? 13.618 5.177 -17.046 1.00 91.56 101 GLU A C 1
ATOM 806 O O . GLU A 1 101 ? 13.991 5.216 -18.221 1.00 91.56 101 GLU A O 1
ATOM 811 N N . VAL A 1 102 ? 14.091 6.036 -16.136 1.00 94.12 102 VAL A N 1
ATOM 812 C CA . VAL A 1 102 ? 15.069 7.090 -16.458 1.00 94.12 102 VAL A CA 1
ATOM 813 C C . VAL A 1 102 ? 16.387 6.496 -16.967 1.00 94.12 102 VAL A C 1
ATOM 815 O O . VAL A 1 102 ? 16.965 7.001 -17.932 1.00 94.12 102 VAL A O 1
ATOM 818 N N . MET A 1 103 ? 16.864 5.403 -16.368 1.00 94.38 103 MET A N 1
ATOM 819 C CA . MET A 1 103 ? 18.072 4.712 -16.835 1.00 94.38 103 MET A CA 1
ATOM 820 C C . MET A 1 103 ? 17.894 4.113 -18.237 1.00 94.38 103 MET A C 1
ATOM 822 O O . MET A 1 103 ? 18.806 4.197 -19.060 1.00 94.38 103 MET A O 1
ATOM 826 N N . ILE A 1 104 ? 16.730 3.523 -18.525 1.00 92.00 104 ILE A N 1
ATOM 827 C CA . ILE A 1 104 ? 16.368 3.010 -19.855 1.00 92.00 104 ILE A CA 1
ATOM 828 C C . ILE A 1 104 ? 16.406 4.146 -20.868 1.00 92.00 104 ILE A C 1
ATOM 830 O O . ILE A 1 104 ? 17.118 4.039 -21.868 1.00 92.00 104 ILE A O 1
ATOM 834 N N . GLN A 1 105 ? 15.742 5.262 -20.568 1.00 93.38 105 GLN A N 1
ATOM 835 C CA . GLN A 1 105 ? 15.743 6.438 -21.430 1.00 93.38 105 GLN A CA 1
ATOM 836 C C . GLN A 1 105 ? 17.162 6.970 -21.676 1.00 93.38 105 GLN A C 1
ATOM 838 O O . GLN A 1 105 ? 17.498 7.342 -22.801 1.00 93.38 105 GLN A O 1
ATOM 843 N N . HIS A 1 106 ? 18.015 6.978 -20.648 1.00 96.06 106 HIS A N 1
ATOM 844 C CA . HIS A 1 106 ? 19.405 7.407 -20.769 1.00 96.06 106 HIS A CA 1
ATOM 845 C C . HIS A 1 106 ? 20.202 6.521 -21.735 1.00 96.06 106 HIS A C 1
ATOM 847 O O . HIS A 1 106 ? 20.852 7.032 -22.647 1.00 96.06 106 HIS A O 1
ATOM 853 N N . VAL A 1 107 ? 20.117 5.197 -21.589 1.00 95.00 107 VAL A N 1
ATOM 854 C CA . VAL A 1 107 ? 20.813 4.261 -22.485 1.00 95.00 107 VAL A CA 1
ATOM 855 C C . VAL A 1 107 ? 20.276 4.360 -23.911 1.00 95.00 107 VAL A C 1
ATOM 857 O O . VAL A 1 107 ? 21.050 4.319 -24.867 1.00 95.00 107 VAL A O 1
ATOM 860 N N . GLU A 1 108 ? 18.968 4.527 -24.084 1.00 94.00 108 GLU A N 1
ATOM 861 C CA . GLU A 1 108 ? 18.384 4.765 -25.402 1.00 94.00 108 GLU A CA 1
ATOM 862 C C . GLU A 1 108 ? 18.874 6.081 -26.021 1.00 94.00 108 GLU A C 1
ATOM 864 O O . GLU A 1 108 ? 19.141 6.129 -27.220 1.00 94.00 108 GLU A O 1
ATOM 869 N N . ASN A 1 109 ? 19.046 7.138 -25.224 1.00 97.31 109 ASN A N 1
ATOM 870 C CA . ASN A 1 109 ? 19.599 8.404 -25.699 1.00 97.31 109 ASN A CA 1
ATOM 871 C C . ASN A 1 109 ? 21.048 8.257 -26.180 1.00 97.31 109 ASN A C 1
ATOM 873 O O . ASN A 1 109 ? 21.374 8.707 -27.275 1.00 97.31 109 ASN A O 1
ATOM 877 N N . LEU A 1 110 ? 21.893 7.564 -25.412 1.00 97.44 110 LEU A N 1
ATOM 878 C CA . LEU A 1 110 ? 23.270 7.271 -25.819 1.00 97.44 110 LEU A CA 1
ATOM 879 C C . LEU A 1 110 ? 23.320 6.482 -27.132 1.00 97.44 110 LEU A C 1
ATOM 881 O O . LEU A 1 110 ? 24.130 6.789 -27.999 1.00 97.44 110 LEU A O 1
ATOM 885 N N . LYS A 1 111 ? 22.422 5.505 -27.318 1.00 96.56 111 LYS A N 1
ATOM 886 C CA . LYS A 1 111 ? 22.326 4.750 -28.578 1.00 96.56 111 LYS A CA 1
ATOM 887 C C . LYS A 1 111 ? 21.971 5.643 -29.768 1.00 96.56 111 LYS A C 1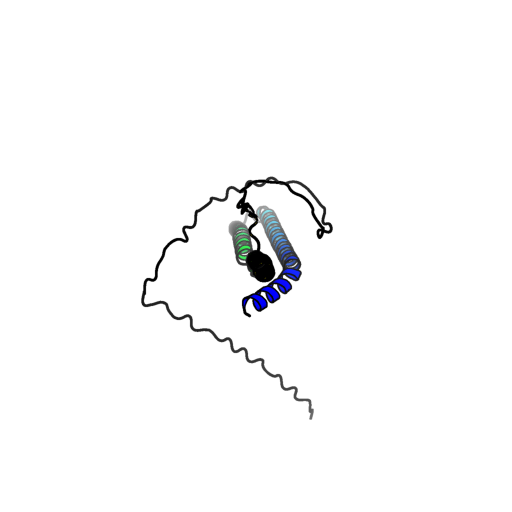
ATOM 889 O O . LYS A 1 111 ? 22.562 5.481 -30.831 1.00 96.56 111 LYS A O 1
ATOM 894 N N . ARG A 1 112 ? 21.027 6.579 -29.598 1.00 97.81 112 ARG A N 1
ATOM 895 C CA . ARG A 1 112 ? 20.655 7.547 -30.649 1.00 97.81 112 ARG A CA 1
ATOM 896 C C . ARG A 1 112 ? 21.824 8.475 -30.991 1.00 97.81 112 ARG A C 1
ATOM 898 O O . ARG A 1 112 ? 22.089 8.690 -32.167 1.00 97.81 112 ARG A O 1
ATOM 905 N N . MET A 1 113 ? 22.531 8.978 -29.978 1.00 97.19 113 MET A N 1
ATOM 906 C CA . MET A 1 113 ? 23.709 9.836 -30.151 1.00 97.19 113 MET A CA 1
ATOM 907 C C . MET A 1 113 ? 24.833 9.107 -30.891 1.00 97.19 113 MET A C 1
ATOM 909 O O . MET A 1 113 ? 25.311 9.609 -31.899 1.00 97.19 113 MET A O 1
ATOM 913 N N . TYR A 1 114 ? 25.169 7.887 -30.463 1.00 98.12 114 TYR A N 1
ATOM 914 C CA . TYR A 1 114 ? 26.184 7.063 -31.118 1.00 98.12 114 TYR A CA 1
ATOM 915 C C . TYR A 1 114 ? 25.857 6.801 -32.593 1.00 98.12 114 TYR A C 1
ATOM 917 O O . TYR A 1 114 ? 26.719 6.943 -33.452 1.00 98.12 114 TYR A O 1
ATOM 925 N N . ALA A 1 115 ? 24.605 6.445 -32.902 1.00 97.62 115 ALA A N 1
ATOM 926 C CA . ALA A 1 115 ? 24.184 6.213 -34.282 1.00 97.62 115 ALA A CA 1
ATOM 927 C C . ALA A 1 115 ? 24.316 7.476 -35.148 1.00 97.62 115 ALA A C 1
ATOM 929 O O . ALA A 1 115 ? 24.723 7.384 -36.304 1.00 97.62 115 ALA A O 1
ATOM 930 N N . LYS A 1 116 ? 24.005 8.647 -34.579 1.00 97.69 116 LYS A N 1
ATOM 931 C CA . LYS A 1 116 ? 24.147 9.939 -35.253 1.00 97.69 116 LYS A CA 1
ATOM 932 C C . LYS A 1 116 ? 25.615 10.275 -35.527 1.00 97.69 116 LYS A C 1
ATOM 934 O O . LYS A 1 116 ? 25.968 10.504 -36.676 1.00 97.69 116 LYS A O 1
ATOM 939 N N . GLU A 1 117 ? 26.467 10.250 -34.505 1.00 97.19 117 GLU A N 1
ATOM 940 C CA . GLU A 1 117 ? 27.901 10.548 -34.651 1.00 97.19 117 GLU A CA 1
ATOM 941 C C . GLU A 1 117 ? 28.592 9.567 -35.608 1.00 97.19 117 GLU A C 1
ATOM 943 O O . GLU A 1 117 ? 29.451 9.955 -36.397 1.00 97.19 117 GLU A O 1
ATOM 948 N N . HIS A 1 118 ? 28.192 8.292 -35.587 1.00 97.75 118 HIS A N 1
ATOM 949 C CA . HIS A 1 118 ? 28.705 7.297 -36.522 1.00 97.75 118 HIS A CA 1
ATOM 950 C C . HIS A 1 118 ? 28.283 7.595 -37.968 1.00 97.75 118 HIS A C 1
ATOM 952 O O . HIS A 1 118 ? 29.082 7.399 -38.882 1.00 97.75 118 HIS A O 1
ATOM 958 N N . ALA A 1 119 ? 27.051 8.053 -38.202 1.00 97.81 119 ALA A N 1
ATOM 959 C CA . ALA A 1 119 ? 26.610 8.451 -39.537 1.00 97.81 119 ALA A CA 1
ATOM 960 C C . ALA A 1 119 ? 27.393 9.675 -40.043 1.00 97.81 119 ALA A C 1
ATOM 962 O O . ALA A 1 119 ? 27.948 9.622 -41.137 1.00 97.81 119 ALA A O 1
ATOM 963 N N . GLU A 1 120 ? 27.534 10.716 -39.216 1.00 96.06 120 GLU A N 1
ATOM 964 C CA . GLU A 1 120 ? 28.306 11.928 -39.541 1.00 96.06 120 GLU A CA 1
ATOM 965 C C . GLU A 1 120 ? 29.778 11.608 -39.856 1.00 96.06 120 GLU A C 1
ATOM 967 O O . GLU A 1 120 ? 30.365 12.153 -40.794 1.00 96.06 120 GLU A O 1
ATOM 972 N N . LEU A 1 121 ? 30.381 10.677 -39.108 1.00 97.06 121 LEU A N 1
ATOM 973 C CA . LEU A 1 121 ? 31.751 10.231 -39.351 1.00 97.06 121 LEU A CA 1
ATOM 974 C C . LEU A 1 121 ? 31.897 9.506 -40.696 1.00 97.06 121 LEU A C 1
ATOM 976 O O . LEU A 1 121 ? 32.878 9.724 -41.409 1.00 97.06 121 LEU A O 1
ATOM 980 N N . GLU A 1 122 ? 30.954 8.630 -41.042 1.00 96.25 122 GLU A N 1
ATOM 981 C CA . GLU A 1 122 ? 30.975 7.916 -42.322 1.00 96.25 122 GLU A CA 1
ATOM 982 C C . GLU A 1 122 ? 30.721 8.857 -43.507 1.00 96.25 122 GLU A C 1
ATOM 984 O O . GLU A 1 122 ? 31.398 8.741 -44.530 1.00 96.25 122 GLU A O 1
ATOM 989 N N . GLU A 1 123 ? 29.834 9.841 -43.359 1.00 95.00 123 GLU A N 1
ATOM 990 C CA . GLU A 1 123 ? 29.631 10.903 -44.350 1.00 95.00 123 GLU A CA 1
ATOM 991 C C . GLU A 1 123 ? 30.921 11.704 -44.582 1.00 95.00 123 GLU A C 1
ATOM 993 O O . GLU A 1 123 ? 31.345 11.884 -45.727 1.00 95.00 123 GLU A O 1
ATOM 998 N N . LEU A 1 124 ? 31.619 12.111 -43.515 1.00 95.19 124 LEU A N 1
ATOM 999 C CA . LEU A 1 124 ? 32.885 12.841 -43.632 1.00 95.19 124 LEU A CA 1
ATOM 1000 C C . LEU A 1 124 ? 33.971 12.011 -44.334 1.00 95.19 124 LEU A C 1
ATOM 1002 O O . LEU A 1 124 ? 34.685 12.529 -45.197 1.00 95.19 124 LEU A O 1
ATOM 1006 N N . LYS A 1 125 ? 34.087 10.716 -44.015 1.00 94.69 125 LYS A N 1
ATOM 1007 C CA . LYS A 1 125 ? 35.017 9.808 -44.708 1.00 94.69 125 LYS A CA 1
ATOM 1008 C C . LYS A 1 125 ? 34.712 9.717 -46.200 1.00 94.69 125 LYS A C 1
ATOM 1010 O O . LYS A 1 125 ? 35.638 9.743 -47.009 1.00 94.69 125 LYS A O 1
ATOM 1015 N N . GLN A 1 126 ? 33.436 9.625 -46.576 1.00 94.44 126 GLN A N 1
ATOM 1016 C CA . GLN A 1 126 ? 33.033 9.581 -47.982 1.00 94.44 126 GLN A CA 1
ATOM 1017 C C . GLN A 1 126 ? 33.407 10.868 -48.717 1.00 94.44 126 GLN A C 1
ATOM 1019 O O . GLN A 1 126 ? 33.972 10.793 -49.809 1.00 94.44 126 GLN A O 1
ATOM 1024 N N . VAL A 1 127 ? 33.170 12.032 -48.105 1.00 93.38 127 VAL A N 1
ATOM 1025 C CA . VAL A 1 127 ? 33.563 13.332 -48.669 1.00 93.38 127 VAL A CA 1
ATOM 1026 C C . VAL A 1 127 ? 35.078 13.408 -48.875 1.00 93.38 127 VAL A C 1
ATOM 1028 O O . VAL A 1 127 ? 35.526 13.824 -49.943 1.00 93.38 127 VAL A O 1
ATOM 1031 N N . LEU A 1 128 ? 35.882 12.963 -47.904 1.00 92.25 128 LEU A N 1
ATOM 1032 C CA . LEU A 1 128 ? 37.345 12.953 -48.028 1.00 92.25 128 LEU A CA 1
ATOM 1033 C C . LEU A 1 128 ? 37.827 12.022 -49.149 1.00 92.25 128 LEU A C 1
ATOM 1035 O O . LEU A 1 128 ? 38.616 12.446 -49.992 1.00 92.25 128 LEU A O 1
ATOM 1039 N N . LEU A 1 129 ? 37.299 10.797 -49.225 1.00 91.19 129 LEU A N 1
ATOM 1040 C CA . LEU A 1 129 ? 37.628 9.850 -50.297 1.00 91.19 129 LEU A CA 1
ATOM 1041 C C . LEU A 1 129 ? 37.212 10.369 -51.680 1.00 91.19 129 LEU A C 1
ATOM 1043 O O . LEU A 1 129 ? 37.921 10.170 -52.668 1.00 91.19 129 LEU A O 1
ATOM 1047 N N . GLN A 1 130 ? 36.063 11.038 -51.777 1.00 87.00 130 GLN A N 1
ATOM 1048 C CA . GLN A 1 130 ? 35.629 11.679 -53.014 1.00 87.00 130 GLN A CA 1
ATOM 1049 C C . GLN A 1 130 ? 36.570 12.822 -53.406 1.00 87.00 130 GLN A C 1
ATOM 1051 O O . GLN A 1 130 ? 36.898 12.970 -54.586 1.00 87.00 130 GLN A O 1
ATOM 1056 N N . ASN A 1 131 ? 37.047 13.598 -52.434 1.00 82.75 131 ASN A N 1
ATOM 1057 C CA . ASN A 1 131 ? 37.991 14.679 -52.671 1.00 82.75 131 ASN A CA 1
ATOM 1058 C C . ASN A 1 131 ? 39.341 14.147 -53.183 1.00 82.75 131 ASN A C 1
ATOM 1060 O O . ASN A 1 131 ? 39.828 14.602 -54.215 1.00 82.75 131 ASN A O 1
ATOM 1064 N N . GLU A 1 132 ? 39.896 13.105 -52.558 1.00 78.56 132 GLU A N 1
ATOM 1065 C CA . GLU A 1 132 ? 41.123 12.433 -53.022 1.00 78.56 132 GLU A CA 1
ATOM 1066 C C . GLU A 1 132 ? 41.000 11.907 -54.461 1.00 78.56 132 GLU A C 1
ATOM 1068 O O . GLU A 1 132 ? 41.905 12.095 -55.280 1.00 78.56 132 GLU A O 1
ATOM 1073 N N . ARG A 1 133 ? 39.860 11.296 -54.809 1.00 74.38 133 ARG A N 1
ATOM 1074 C CA . ARG A 1 133 ? 39.562 10.841 -56.181 1.00 74.38 133 ARG A CA 1
ATOM 1075 C C . ARG A 1 133 ? 39.452 12.000 -57.172 1.00 74.38 133 ARG A C 1
ATOM 1077 O O . ARG A 1 133 ? 39.895 11.887 -58.311 1.00 74.38 133 ARG A O 1
ATOM 1084 N N . THR A 1 134 ? 38.891 13.124 -56.740 1.00 69.69 134 THR A N 1
ATOM 1085 C CA . THR A 1 134 ? 38.757 14.329 -57.570 1.00 69.69 134 THR A CA 1
ATOM 1086 C C . THR A 1 134 ? 40.122 14.978 -57.824 1.00 69.69 134 THR A C 1
ATOM 1088 O O . THR A 1 134 ? 40.422 15.347 -58.959 1.00 69.69 134 THR A O 1
ATOM 1091 N N . PHE A 1 135 ? 40.991 15.043 -56.811 1.00 60.94 135 PHE A N 1
ATOM 1092 C CA . PHE A 1 135 ? 42.361 15.544 -56.949 1.00 60.94 135 PHE A CA 1
ATOM 1093 C C . PHE A 1 135 ? 43.251 14.632 -57.804 1.00 60.94 135 PHE A C 1
ATOM 1095 O O . PHE A 1 135 ? 44.018 15.129 -58.627 1.00 60.94 135 PHE A O 1
ATOM 1102 N N . SER A 1 136 ? 43.131 13.310 -57.666 1.00 59.38 136 SER A N 1
ATOM 1103 C CA . SER A 1 136 ? 43.885 12.352 -58.491 1.00 59.38 136 SER A CA 1
ATOM 1104 C C . SER A 1 136 ? 43.428 12.337 -59.956 1.00 59.38 136 SER A C 1
ATOM 1106 O O . SER A 1 136 ? 44.271 12.247 -60.846 1.00 59.38 136 SER A O 1
ATOM 1108 N N . ALA A 1 137 ? 42.138 12.554 -60.240 1.00 58.47 137 ALA A N 1
ATOM 1109 C CA . ALA A 1 137 ? 41.629 12.729 -61.607 1.00 58.47 137 ALA A CA 1
ATOM 1110 C C . ALA A 1 137 ? 42.067 14.054 -62.273 1.00 58.47 137 ALA A C 1
ATOM 1112 O O . ALA A 1 137 ? 42.129 14.143 -63.501 1.00 58.47 137 ALA A O 1
ATOM 1113 N N . PHE A 1 138 ? 42.398 15.082 -61.483 1.00 51.41 138 PHE A N 1
ATOM 1114 C CA . PHE A 1 138 ? 42.957 16.350 -61.970 1.00 51.41 138 PHE A CA 1
ATOM 1115 C C . PHE A 1 138 ? 44.479 16.305 -62.204 1.00 51.41 138 PHE A C 1
ATOM 1117 O O . PHE A 1 138 ? 45.019 17.196 -62.860 1.00 51.41 138 PHE A O 1
ATOM 1124 N N . GLY A 1 139 ? 45.172 15.271 -61.716 1.00 52.06 139 GLY A N 1
ATOM 1125 C CA . GLY A 1 139 ? 46.625 15.110 -61.845 1.00 52.06 139 GLY A CA 1
ATOM 1126 C C . GLY A 1 139 ? 47.129 14.724 -63.243 1.00 52.06 139 GLY A C 1
ATOM 1127 O O . GLY A 1 139 ? 48.316 14.886 -63.510 1.00 52.06 139 GLY A O 1
ATOM 1128 N N . GLU A 1 140 ? 46.261 14.266 -64.154 1.00 50.78 140 GLU A N 1
ATOM 1129 C CA . GLU A 1 140 ? 46.666 13.788 -65.494 1.00 50.78 140 GLU A CA 1
ATOM 1130 C C . GLU A 1 140 ? 46.412 14.762 -66.656 1.00 50.78 140 GLU A C 1
ATOM 1132 O O . GLU A 1 140 ? 46.721 14.460 -67.809 1.00 50.78 140 GLU A O 1
ATOM 1137 N N . ARG A 1 141 ? 45.910 15.973 -66.400 1.00 46.22 141 ARG A N 1
ATOM 1138 C CA . ARG A 1 141 ? 45.867 17.023 -67.429 1.00 46.22 141 ARG A CA 1
ATOM 1139 C C . ARG A 1 141 ? 46.514 18.289 -66.913 1.00 46.22 141 ARG A C 1
ATOM 1141 O O . ARG A 1 141 ? 45.890 19.122 -66.264 1.00 46.22 141 ARG A O 1
ATOM 1148 N N . GLY A 1 142 ? 47.792 18.433 -67.250 1.00 50.59 142 GLY A N 1
ATOM 1149 C CA . GLY A 1 142 ? 48.510 19.682 -67.086 1.00 50.59 142 GLY A CA 1
ATOM 1150 C C . GLY A 1 142 ? 47.745 20.836 -67.731 1.00 50.59 142 GLY A C 1
ATOM 1151 O O . GLY A 1 142 ? 47.399 20.798 -68.905 1.00 50.59 142 GLY A O 1
ATOM 1152 N N . THR A 1 143 ? 47.456 21.866 -66.946 1.00 42.25 143 THR A N 1
ATOM 1153 C CA . THR A 1 143 ? 47.775 23.270 -67.238 1.00 42.25 143 THR A CA 1
ATOM 1154 C C . THR A 1 143 ? 47.263 24.140 -66.092 1.00 42.25 143 THR A C 1
ATOM 1156 O O . THR A 1 143 ? 46.159 23.981 -65.583 1.00 42.25 143 THR A O 1
ATOM 1159 N N . LYS A 1 144 ? 48.126 25.058 -65.656 1.00 52.44 144 LYS A N 1
ATOM 1160 C CA . LYS A 1 144 ? 47.922 25.988 -64.544 1.00 52.44 144 LYS A CA 1
ATOM 1161 C C . LYS A 1 144 ? 46.648 26.820 -64.745 1.00 52.44 144 LYS A C 1
ATOM 1163 O O . LYS A 1 144 ? 46.665 27.732 -65.567 1.00 52.44 144 LYS A O 1
ATOM 116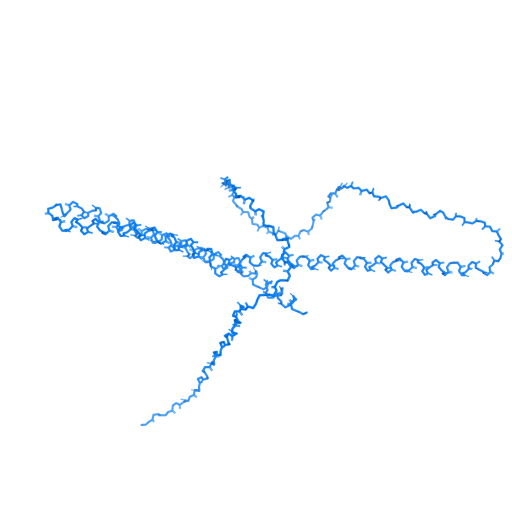8 N N . LYS A 1 145 ? 45.602 26.588 -63.946 1.00 45.38 145 LYS A N 1
ATOM 1169 C CA . LYS A 1 145 ? 44.593 27.603 -63.599 1.00 45.38 145 LYS A CA 1
ATOM 1170 C C . LYS A 1 145 ? 44.191 27.435 -62.135 1.00 45.38 145 LYS A C 1
ATOM 1172 O O . LYS A 1 145 ? 43.789 26.362 -61.708 1.00 45.38 145 LYS A O 1
ATOM 1177 N N . SER A 1 146 ? 44.383 28.515 -61.385 1.00 56.09 146 SER A N 1
ATOM 1178 C CA . SER A 1 146 ? 43.994 28.683 -59.986 1.00 56.09 146 SER A CA 1
ATOM 1179 C C . SER A 1 146 ? 42.512 28.355 -59.783 1.00 56.09 146 SER A C 1
ATOM 1181 O O . SER A 1 146 ? 41.656 28.970 -60.418 1.00 56.09 146 SER A O 1
ATOM 1183 N N . CYS A 1 147 ? 42.216 27.435 -58.867 1.00 41.72 147 CYS A N 1
ATOM 1184 C CA . CYS A 1 147 ? 40.914 27.336 -58.216 1.00 41.72 147 CYS A CA 1
ATOM 1185 C C . CYS A 1 147 ? 41.153 27.321 -56.705 1.00 41.72 147 CYS A C 1
ATOM 1187 O O . CYS A 1 147 ? 41.275 26.274 -56.076 1.00 41.72 147 CYS A O 1
ATOM 1189 N N . PHE A 1 148 ? 41.280 28.521 -56.140 1.00 41.81 148 PHE A N 1
ATOM 1190 C CA . PHE A 1 148 ? 41.056 28.765 -54.721 1.00 41.81 148 PHE A CA 1
ATOM 1191 C C . PHE A 1 148 ? 39.595 28.404 -54.422 1.00 41.81 148 PHE A C 1
ATOM 1193 O O . PHE A 1 148 ? 38.688 29.143 -54.798 1.00 41.81 148 PHE A O 1
ATOM 1200 N N . PHE A 1 149 ? 39.356 27.272 -53.765 1.00 47.50 149 PHE A N 1
ATOM 1201 C CA . PHE A 1 149 ? 38.100 27.064 -53.053 1.00 47.50 149 PHE A CA 1
ATOM 1202 C C . PHE A 1 149 ? 38.295 27.622 -51.642 1.00 47.50 149 PHE A C 1
ATOM 1204 O O . PHE A 1 149 ? 39.230 27.195 -50.958 1.00 47.50 149 PHE A O 1
ATOM 1211 N N . PRO A 1 150 ? 37.478 28.586 -51.184 1.00 41.78 150 PRO A N 1
ATOM 1212 C CA . PRO A 1 150 ? 37.519 28.970 -49.792 1.00 41.78 150 PRO A CA 1
ATOM 1213 C C . PRO A 1 150 ? 36.990 27.789 -48.982 1.00 41.78 150 PRO A C 1
ATOM 1215 O O . PRO A 1 150 ? 35.858 27.343 -49.168 1.00 41.78 150 PRO A O 1
ATOM 1218 N N . LEU A 1 151 ? 37.831 27.281 -48.084 1.00 46.94 151 LEU A N 1
ATOM 1219 C CA . LEU A 1 151 ? 37.399 26.471 -46.960 1.00 46.94 151 LEU A CA 1
ATOM 1220 C C . LEU A 1 151 ? 36.469 27.362 -46.123 1.00 46.94 151 LEU A C 1
ATOM 1222 O O . LEU A 1 151 ? 36.930 28.168 -45.317 1.00 46.94 151 LEU A O 1
ATOM 1226 N N . SER A 1 152 ? 35.162 27.293 -46.375 1.00 40.75 152 SER A N 1
ATOM 1227 C CA . SER A 1 152 ? 34.151 27.953 -45.551 1.00 40.75 152 SER A CA 1
ATOM 1228 C C . SER A 1 152 ? 34.025 27.200 -44.231 1.00 40.75 152 SER A C 1
ATOM 1230 O O . SER A 1 152 ? 33.082 26.453 -43.990 1.00 40.75 152 SER A O 1
ATOM 1232 N N . SER A 1 153 ? 35.019 27.404 -43.374 1.00 48.28 153 SER A N 1
ATOM 1233 C CA . SER A 1 153 ? 34.961 27.140 -41.946 1.00 48.28 153 SER A CA 1
ATOM 1234 C C . SER A 1 153 ? 34.007 28.150 -41.315 1.00 48.28 153 SER A C 1
ATOM 1236 O O . SER A 1 153 ? 34.436 29.148 -40.743 1.00 48.28 153 SER A O 1
ATOM 1238 N N . THR A 1 154 ? 32.706 27.910 -41.433 1.00 38.19 154 THR A N 1
ATOM 1239 C CA . THR A 1 154 ? 31.706 28.666 -40.679 1.00 38.19 154 THR A CA 1
ATOM 1240 C C . THR A 1 154 ? 30.849 27.691 -39.890 1.00 38.19 154 THR A C 1
ATOM 1242 O O . THR A 1 154 ? 29.691 27.448 -40.209 1.00 38.19 154 THR A O 1
ATOM 1245 N N . CYS A 1 155 ? 31.418 27.132 -38.822 1.00 38.78 155 CYS A N 1
ATOM 1246 C CA . CYS A 1 155 ? 30.607 26.636 -37.717 1.00 38.78 155 CYS A CA 1
ATOM 1247 C C . CYS A 1 155 ? 30.098 27.870 -36.962 1.00 38.78 155 CYS A C 1
ATOM 1249 O O . CYS A 1 155 ? 30.711 28.313 -35.991 1.00 38.78 155 CYS A O 1
ATOM 1251 N N . GLN A 1 156 ? 29.025 28.481 -37.469 1.00 35.72 156 GLN A N 1
ATOM 1252 C CA . GLN A 1 156 ? 28.240 29.431 -36.693 1.00 35.72 156 GLN A CA 1
ATOM 1253 C C . GLN A 1 156 ? 27.640 28.667 -35.514 1.00 35.72 156 GLN A C 1
ATOM 1255 O O . GLN A 1 156 ? 26.837 27.750 -35.668 1.00 35.72 156 GLN A O 1
ATOM 1260 N N . ILE A 1 157 ? 28.116 29.023 -34.327 1.00 44.88 157 ILE A N 1
ATOM 1261 C CA . ILE A 1 157 ? 27.410 28.794 -33.078 1.00 44.88 157 ILE A CA 1
ATOM 1262 C C . ILE A 1 157 ? 26.180 29.696 -33.146 1.00 44.88 157 ILE A C 1
ATOM 1264 O O . ILE A 1 157 ? 26.349 30.909 -33.078 1.00 44.88 157 ILE A O 1
ATOM 1268 N N . ASP A 1 158 ? 24.984 29.120 -33.247 1.00 34.44 158 ASP A N 1
ATOM 1269 C CA . ASP A 1 158 ? 23.750 29.839 -32.932 1.00 34.44 158 ASP A CA 1
ATOM 1270 C C . ASP A 1 158 ? 22.982 29.129 -31.805 1.00 34.44 158 ASP A C 1
ATOM 1272 O O . ASP A 1 158 ? 22.698 27.928 -31.895 1.00 34.44 158 ASP A O 1
ATOM 1276 N N . PRO A 1 159 ? 22.667 29.852 -30.713 1.00 53.06 159 PRO A N 1
ATOM 1277 C CA . PRO A 1 159 ? 21.872 29.359 -29.605 1.00 53.06 159 PRO A CA 1
ATOM 1278 C C . PRO A 1 159 ? 20.391 29.782 -29.741 1.00 53.06 159 PRO A C 1
ATOM 1280 O O . PRO A 1 159 ? 20.084 30.895 -30.148 1.00 53.06 159 PRO A O 1
ATOM 1283 N N . TYR A 1 160 ? 19.500 28.901 -29.269 1.00 37.25 160 TYR A N 1
ATOM 1284 C CA . TYR A 1 160 ? 18.062 29.083 -28.976 1.00 37.25 160 TYR A CA 1
ATOM 1285 C C . TYR A 1 160 ? 16.996 28.939 -30.094 1.00 37.25 160 TYR A C 1
ATOM 1287 O O . TYR A 1 160 ? 16.818 29.789 -30.953 1.00 37.25 160 TYR A O 1
ATOM 1295 N N . LEU A 1 161 ? 16.158 27.910 -29.868 1.00 40.72 161 LEU A N 1
ATOM 1296 C CA . LEU A 1 161 ? 14.683 27.934 -29.829 1.00 40.72 161 LEU A CA 1
ATOM 1297 C C . LEU A 1 161 ? 13.881 28.039 -31.146 1.00 40.72 161 LEU A C 1
ATOM 1299 O O . LEU A 1 161 ? 13.677 29.125 -31.667 1.00 40.72 161 LEU A O 1
ATOM 1303 N N . ALA A 1 162 ? 13.247 26.926 -31.544 1.00 33.28 162 ALA A N 1
ATOM 1304 C CA . ALA A 1 162 ? 11.816 26.898 -31.889 1.00 33.28 162 ALA A CA 1
ATOM 1305 C C . ALA A 1 162 ? 11.297 25.456 -32.018 1.00 33.28 162 ALA A C 1
ATOM 1307 O O . ALA A 1 162 ? 11.842 24.618 -32.733 1.00 33.28 162 ALA A O 1
ATOM 1308 N N . GLU A 1 163 ? 10.223 25.189 -31.286 1.00 40.41 163 GLU A N 1
ATOM 1309 C CA . GLU A 1 163 ? 9.418 23.974 -31.289 1.00 40.41 163 GLU A CA 1
ATOM 1310 C C . GLU A 1 163 ? 8.772 23.691 -32.654 1.00 40.41 163 GLU A C 1
ATOM 1312 O O . GLU A 1 163 ? 8.359 24.608 -33.357 1.00 40.41 163 GLU A O 1
ATOM 1317 N N . ALA A 1 164 ? 8.583 22.407 -32.980 1.00 33.97 164 ALA A N 1
ATOM 1318 C CA . ALA A 1 164 ? 7.257 21.792 -33.140 1.00 33.97 164 ALA A CA 1
ATOM 1319 C C . ALA A 1 164 ? 7.347 20.501 -33.974 1.00 33.97 164 ALA A C 1
ATOM 1321 O O . ALA A 1 164 ? 7.695 20.526 -35.151 1.00 33.97 164 ALA A O 1
ATOM 1322 N N . LYS A 1 165 ? 6.906 19.378 -33.395 1.00 33.28 165 LYS A N 1
ATOM 1323 C CA . LYS A 1 165 ? 5.644 18.707 -33.772 1.00 33.28 165 LYS A CA 1
ATOM 1324 C C . LYS A 1 165 ? 5.545 17.345 -33.088 1.00 33.28 165 LYS A C 1
ATOM 1326 O O . LYS A 1 165 ? 6.278 16.403 -33.363 1.00 33.28 165 LYS A O 1
ATOM 1331 N N . HIS A 1 166 ? 4.571 17.279 -32.191 1.00 40.62 166 HIS A N 1
ATOM 1332 C CA . HIS A 1 166 ? 4.020 16.064 -31.623 1.00 40.62 166 HIS A CA 1
ATOM 1333 C C . HIS A 1 166 ? 3.583 15.069 -32.712 1.00 40.62 166 HIS A C 1
ATOM 1335 O O . HIS A 1 166 ? 2.874 15.428 -33.649 1.00 40.62 166 HIS A O 1
ATOM 1341 N N . SER A 1 167 ? 3.910 13.794 -32.514 1.00 34.25 167 SER A N 1
ATOM 1342 C CA . SER A 1 167 ? 3.159 12.633 -33.017 1.00 34.25 167 SER A CA 1
ATOM 1343 C C . SER A 1 167 ? 3.182 11.584 -31.898 1.00 34.25 167 SER A C 1
ATOM 1345 O O . SER A 1 167 ? 4.175 10.902 -31.695 1.00 34.25 167 SER A O 1
ATOM 1347 N N . ARG A 1 168 ? 2.272 11.716 -30.927 1.00 38.94 168 ARG A N 1
ATOM 1348 C CA . ARG A 1 168 ? 0.993 10.981 -30.838 1.00 38.94 168 ARG A CA 1
ATOM 1349 C C . ARG A 1 168 ? 1.178 9.547 -30.324 1.00 38.94 168 ARG A C 1
ATOM 1351 O O . ARG A 1 168 ? 1.181 8.626 -31.119 1.00 38.94 168 ARG A O 1
ATOM 1358 N N . TRP A 1 169 ? 1.217 9.407 -28.993 1.00 28.12 169 TRP A N 1
ATOM 1359 C CA . TRP A 1 169 ? 0.663 8.271 -28.233 1.00 28.12 169 TRP A CA 1
ATOM 1360 C C . TRP A 1 169 ? 0.274 8.753 -26.827 1.00 28.12 169 TRP A C 1
ATOM 1362 O O . TRP A 1 169 ? 0.990 8.548 -25.853 1.00 28.12 169 TRP A O 1
ATOM 1372 N N . ARG A 1 170 ? -0.854 9.458 -26.719 1.00 30.31 170 ARG A N 1
ATOM 1373 C CA . ARG A 1 170 ? -1.547 9.640 -25.438 1.00 30.31 170 ARG A CA 1
ATOM 1374 C C . ARG A 1 170 ? -3.044 9.573 -25.704 1.00 30.31 170 ARG A C 1
ATOM 1376 O O . ARG A 1 170 ? -3.668 10.565 -26.065 1.00 30.31 170 ARG A O 1
ATOM 1383 N N . ALA A 1 171 ? -3.577 8.361 -25.608 1.00 33.62 171 ALA A N 1
ATOM 1384 C CA . ALA A 1 171 ? -5.005 8.132 -25.512 1.00 33.62 171 ALA A CA 1
ATOM 1385 C C . ALA A 1 171 ? -5.439 8.425 -24.067 1.00 33.62 171 ALA A C 1
ATOM 1387 O O . ALA A 1 171 ? -4.904 7.848 -23.126 1.00 33.62 171 ALA A O 1
ATOM 1388 N N . GLN A 1 172 ? -6.329 9.410 -23.954 1.00 37.53 172 GLN A N 1
ATOM 1389 C CA . GLN A 1 172 ? -7.434 9.556 -23.001 1.00 37.53 172 GLN A CA 1
ATOM 1390 C C . GLN A 1 172 ? -7.306 8.916 -21.612 1.00 37.53 172 GLN A C 1
ATOM 1392 O O . GLN A 1 172 ? -7.476 7.714 -21.452 1.00 37.53 172 GLN A O 1
ATOM 1397 N N . LEU A 1 173 ? -7.206 9.784 -20.604 1.00 30.36 173 LEU A N 1
ATOM 1398 C CA . LEU A 1 173 ? -7.968 9.686 -19.358 1.00 30.36 173 LEU A CA 1
ATOM 1399 C C . LEU A 1 173 ? -8.257 11.124 -18.899 1.00 30.36 173 LEU A C 1
ATOM 1401 O O . LEU A 1 173 ? -7.337 11.926 -18.753 1.00 30.36 173 LEU A O 1
ATOM 1405 N N . HIS A 1 174 ? -9.540 11.451 -18.786 1.00 33.66 174 HIS A N 1
ATOM 1406 C CA . HIS A 1 174 ? -10.081 12.709 -18.270 1.00 33.66 174 HIS A CA 1
ATOM 1407 C C . HIS A 1 174 ? -10.738 12.410 -16.915 1.00 33.66 174 HIS A C 1
ATOM 1409 O O . HIS A 1 174 ? -11.298 11.321 -16.793 1.00 33.66 174 HIS A O 1
ATOM 1415 N N . GLU A 1 175 ? -10.618 13.341 -15.956 1.00 36.12 175 GLU A N 1
ATOM 1416 C CA . GLU A 1 175 ? -11.520 13.709 -14.826 1.00 36.12 175 GLU A CA 1
ATOM 1417 C C . GLU A 1 175 ? -10.703 14.414 -13.699 1.00 36.12 175 GLU A C 1
ATOM 1419 O O . GLU A 1 175 ? -9.471 14.329 -13.726 1.00 36.12 175 GLU A O 1
ATOM 1424 N N . PRO A 1 176 ? -11.313 15.228 -12.802 1.00 46.34 176 PRO A N 1
ATOM 1425 C CA . PRO A 1 176 ? -11.002 16.656 -12.733 1.00 46.34 176 PRO A CA 1
ATOM 1426 C C . PRO A 1 176 ? -10.460 17.157 -11.376 1.00 46.34 176 PRO A C 1
ATOM 1428 O O . PRO A 1 176 ? -10.524 16.477 -10.361 1.00 46.34 176 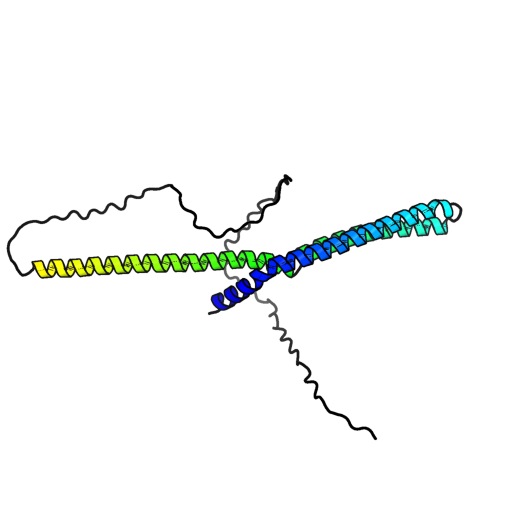PRO A O 1
ATOM 1431 N N . ASP A 1 177 ? -9.946 18.390 -11.447 1.00 34.78 177 ASP A N 1
ATOM 1432 C CA . ASP A 1 177 ? -10.009 19.526 -10.507 1.00 34.78 177 ASP A CA 1
ATOM 1433 C C . ASP A 1 177 ? -9.729 19.384 -8.989 1.00 34.78 177 ASP A C 1
ATOM 1435 O O . ASP A 1 177 ? -10.331 18.596 -8.268 1.00 34.78 177 ASP A O 1
ATOM 1439 N N . GLY A 1 178 ? -8.910 20.332 -8.507 1.00 39.00 178 GLY A N 1
ATOM 1440 C CA . GLY A 1 178 ? -9.044 20.941 -7.181 1.00 39.00 178 GLY A CA 1
ATOM 1441 C C . GLY A 1 178 ? -8.185 20.379 -6.045 1.00 39.00 178 GLY A C 1
ATOM 1442 O O . GLY A 1 178 ? -8.537 19.380 -5.426 1.00 39.00 178 GLY A O 1
ATOM 1443 N N . GLY A 1 179 ? -7.125 21.100 -5.654 1.00 30.91 179 GLY A N 1
ATOM 1444 C CA . GLY A 1 179 ? -6.519 20.908 -4.329 1.00 30.91 179 GLY A CA 1
ATOM 1445 C C . GLY A 1 179 ? -5.065 21.342 -4.194 1.00 30.91 179 GLY A C 1
ATOM 1446 O O . GLY A 1 179 ? -4.151 20.530 -4.248 1.00 30.91 179 GLY A O 1
ATOM 1447 N N . GLU A 1 180 ? -4.867 22.633 -3.967 1.00 42.91 180 GLU A N 1
ATOM 1448 C CA . GLU A 1 180 ? -3.616 23.304 -3.615 1.00 42.91 180 GLU A CA 1
ATOM 1449 C C . GLU A 1 180 ? -2.968 22.692 -2.352 1.00 42.91 180 GLU A C 1
ATOM 1451 O O . GLU A 1 180 ? -3.480 22.857 -1.247 1.00 42.91 180 GLU A O 1
ATOM 1456 N N . TRP A 1 181 ? -1.846 21.974 -2.489 1.00 33.25 181 TRP A N 1
ATOM 1457 C CA . TRP A 1 181 ? -1.011 21.550 -1.355 1.00 33.25 181 TRP A CA 1
ATOM 1458 C C . TRP A 1 181 ? 0.414 22.067 -1.551 1.00 33.25 181 TRP A C 1
ATOM 1460 O O . TRP A 1 181 ? 1.106 21.751 -2.516 1.00 33.25 181 TRP A O 1
ATOM 1470 N N . SER A 1 182 ? 0.837 22.931 -0.632 1.00 38.72 182 SER A N 1
ATOM 1471 C CA . SER A 1 182 ? 2.143 23.578 -0.635 1.00 38.72 182 SER A CA 1
ATOM 1472 C C . SER A 1 182 ? 3.255 22.599 -0.241 1.00 38.72 182 SER A C 1
ATOM 1474 O O . SER A 1 182 ? 3.450 22.318 0.945 1.00 38.72 182 SER A O 1
ATOM 1476 N N . ASP A 1 183 ? 4.052 22.149 -1.206 1.00 36.56 183 ASP A N 1
ATOM 1477 C CA . ASP A 1 183 ? 5.267 21.370 -0.950 1.00 36.56 183 ASP A CA 1
ATOM 1478 C C . ASP A 1 183 ? 6.441 22.274 -0.542 1.00 36.56 183 ASP A C 1
ATOM 1480 O O . ASP A 1 183 ? 7.310 22.650 -1.332 1.00 36.56 183 ASP A O 1
ATOM 1484 N N . LYS A 1 184 ? 6.505 22.607 0.750 1.00 47.28 184 LYS A N 1
ATOM 1485 C CA . LYS A 1 184 ? 7.747 23.043 1.406 1.00 47.28 184 LYS A CA 1
ATOM 1486 C C . LYS A 1 184 ? 8.494 21.821 1.940 1.00 47.28 184 LYS A C 1
ATOM 1488 O O . LYS A 1 184 ? 8.516 21.581 3.144 1.00 47.28 184 LYS A O 1
ATOM 1493 N N . PHE A 1 185 ? 9.179 21.090 1.062 1.00 36.75 185 PHE A N 1
ATOM 1494 C CA . PHE A 1 185 ? 10.226 20.158 1.487 1.00 36.75 185 PHE A CA 1
ATOM 1495 C C . PHE A 1 185 ? 11.618 20.735 1.221 1.00 36.75 185 PHE A C 1
ATOM 1497 O O . PHE A 1 185 ? 12.053 20.958 0.093 1.00 36.75 185 PHE A O 1
ATOM 1504 N N . ASN A 1 186 ? 12.305 20.994 2.334 1.00 37.97 186 ASN A N 1
ATOM 1505 C CA . ASN A 1 186 ? 13.687 21.435 2.447 1.00 37.97 186 ASN A CA 1
ATOM 1506 C C . ASN A 1 186 ? 14.630 20.688 1.491 1.00 37.97 186 ASN A C 1
ATOM 1508 O O . ASN A 1 186 ? 14.888 19.494 1.654 1.00 37.97 186 ASN A O 1
ATOM 1512 N N . ARG A 1 187 ? 15.253 21.437 0.572 1.00 45.25 187 ARG A N 1
ATOM 1513 C CA . ARG A 1 187 ? 16.484 21.036 -0.120 1.00 45.25 187 ARG A CA 1
ATOM 1514 C C . ARG A 1 187 ? 17.608 20.857 0.906 1.00 45.25 187 ARG A C 1
ATOM 1516 O O . ARG A 1 187 ? 18.364 21.787 1.178 1.00 45.25 187 ARG A O 1
ATOM 1523 N N . ARG A 1 188 ? 17.770 19.653 1.455 1.00 39.78 188 ARG A N 1
ATOM 1524 C CA . ARG A 1 188 ? 19.059 19.239 2.021 1.00 39.78 188 ARG A CA 1
ATOM 1525 C C . ARG A 1 188 ? 19.943 18.765 0.874 1.00 39.78 188 ARG A C 1
ATOM 1527 O O . ARG A 1 188 ? 19.779 17.669 0.355 1.00 39.78 188 ARG A O 1
ATOM 1534 N N . SER A 1 189 ? 20.854 19.648 0.479 1.00 38.66 189 SER A N 1
ATOM 1535 C CA . SER A 1 189 ? 21.946 19.381 -0.451 1.00 38.66 189 SER A CA 1
ATOM 1536 C C . SER A 1 189 ? 22.771 18.188 0.049 1.00 38.66 189 SER A C 1
ATOM 1538 O O . SER A 1 189 ? 23.439 18.280 1.079 1.00 38.66 189 SER A O 1
ATOM 1540 N N . SER A 1 190 ? 22.686 17.041 -0.626 1.00 39.88 190 SER A N 1
ATOM 1541 C CA . SER A 1 190 ? 23.528 15.879 -0.339 1.00 39.88 190 SER A CA 1
ATOM 1542 C C . SER A 1 190 ? 24.828 15.990 -1.132 1.00 39.88 190 SER A C 1
ATOM 1544 O O . SER A 1 190 ? 24.847 15.748 -2.340 1.00 39.88 190 SER A O 1
ATOM 1546 N N . SER A 1 191 ? 25.917 16.348 -0.452 1.00 40.34 191 SER A N 1
ATOM 1547 C CA . SER A 1 191 ? 27.271 16.362 -1.004 1.00 40.34 191 SER A CA 1
ATOM 1548 C C . SER A 1 191 ? 27.817 14.939 -1.166 1.00 40.34 191 SER A C 1
ATOM 1550 O O . SER A 1 191 ? 28.630 14.453 -0.383 1.00 40.34 191 SER A O 1
ATOM 1552 N N . TRP A 1 192 ? 27.416 14.255 -2.233 1.00 43.09 192 TRP A N 1
ATOM 1553 C CA . TRP A 1 192 ? 28.146 13.078 -2.707 1.00 43.09 192 TRP A CA 1
ATOM 1554 C C . TRP A 1 192 ? 29.338 13.540 -3.543 1.00 43.09 192 TRP A C 1
ATOM 1556 O O . TRP A 1 192 ? 29.329 13.503 -4.767 1.00 43.09 192 TRP A O 1
ATOM 1566 N N . GLY A 1 193 ? 30.365 14.042 -2.861 1.00 48.44 193 GLY A N 1
ATOM 1567 C CA . GLY A 1 193 ? 31.588 14.513 -3.492 1.00 48.44 193 GLY A CA 1
ATOM 1568 C C . GLY A 1 193 ? 32.769 14.365 -2.548 1.00 48.44 193 GLY A C 1
ATOM 1569 O O . GLY A 1 193 ? 32.961 15.207 -1.680 1.00 48.44 193 GLY A O 1
ATOM 1570 N N . ARG A 1 194 ? 33.573 13.322 -2.793 1.00 48.97 194 ARG A N 1
ATOM 1571 C CA . ARG A 1 194 ? 34.842 12.951 -2.134 1.00 48.97 194 ARG A CA 1
ATOM 1572 C C . ARG A 1 194 ? 34.731 12.195 -0.808 1.00 48.97 194 ARG A C 1
ATOM 1574 O O . ARG A 1 194 ? 34.876 12.765 0.263 1.00 48.97 194 ARG A O 1
ATOM 1581 N N . LEU A 1 195 ? 34.697 10.868 -0.906 1.00 44.03 195 LEU A N 1
ATOM 1582 C CA . LEU A 1 195 ? 35.436 10.013 0.025 1.00 44.03 195 LEU A CA 1
ATOM 1583 C C . LEU A 1 195 ? 36.232 8.995 -0.793 1.00 44.03 195 LEU A C 1
ATOM 1585 O O . LEU A 1 195 ? 35.683 8.049 -1.349 1.00 44.03 195 LEU A O 1
ATOM 1589 N N . GLY A 1 196 ? 37.533 9.265 -0.919 1.00 39.03 196 GLY A N 1
ATOM 1590 C CA . GLY A 1 196 ? 38.508 8.344 -1.487 1.00 39.03 196 GLY A CA 1
ATOM 1591 C C . GLY A 1 196 ? 38.700 7.103 -0.613 1.00 39.03 196 GLY A C 1
ATOM 1592 O O . GLY A 1 196 ? 38.298 7.059 0.551 1.00 39.03 196 GLY A O 1
ATOM 1593 N N . ALA A 1 197 ? 39.328 6.094 -1.211 1.00 47.00 197 ALA A N 1
ATOM 1594 C CA . ALA A 1 197 ? 39.625 4.803 -0.611 1.00 47.00 197 ALA A CA 1
ATOM 1595 C C . ALA A 1 197 ? 40.342 4.940 0.746 1.00 47.00 197 ALA A C 1
ATOM 1597 O O . ALA A 1 197 ? 41.531 5.243 0.809 1.00 47.00 197 ALA A O 1
ATOM 1598 N N . LYS A 1 198 ? 39.630 4.660 1.842 1.00 44.38 198 LYS A N 1
ATOM 1599 C CA . LYS A 1 198 ? 40.246 4.316 3.127 1.00 44.38 198 LYS A CA 1
ATOM 1600 C C . LYS A 1 198 ? 40.044 2.829 3.382 1.00 44.38 198 LYS A C 1
ATOM 1602 O O . LYS A 1 198 ? 38.924 2.361 3.571 1.00 44.38 198 LYS A O 1
ATOM 1607 N N . GLN A 1 199 ? 41.152 2.096 3.384 1.00 52.72 199 GLN A N 1
ATOM 1608 C CA . GLN A 1 199 ? 41.240 0.735 3.898 1.00 52.72 199 GLN A CA 1
ATOM 1609 C C . GLN A 1 199 ? 40.929 0.766 5.401 1.00 52.72 199 GLN A C 1
ATOM 1611 O O . GLN A 1 199 ? 41.755 1.219 6.190 1.00 52.72 199 GLN A O 1
ATOM 1616 N N . HIS A 1 200 ? 39.747 0.302 5.808 1.00 39.03 200 HIS A N 1
ATOM 1617 C CA . HIS A 1 200 ? 39.464 0.023 7.213 1.00 39.03 200 HIS A CA 1
ATOM 1618 C C . HIS A 1 200 ? 39.119 -1.457 7.373 1.00 39.03 200 HIS A C 1
ATOM 1620 O O . HIS A 1 200 ? 38.117 -1.950 6.851 1.00 39.03 200 HIS A O 1
ATOM 1626 N N . LYS A 1 201 ? 39.995 -2.168 8.089 1.00 51.47 201 LYS A N 1
ATOM 1627 C CA . LYS A 1 201 ? 39.789 -3.541 8.556 1.00 51.47 201 LYS A CA 1
ATOM 1628 C C . LYS A 1 201 ? 38.529 -3.576 9.438 1.00 51.47 201 LYS A C 1
ATOM 1630 O O . LYS A 1 201 ? 38.317 -2.656 10.227 1.00 51.47 201 LYS A O 1
ATOM 1635 N N . LYS A 1 202 ? 37.747 -4.659 9.325 1.00 57.69 202 LYS A N 1
ATOM 1636 C CA . LYS A 1 202 ? 36.468 -4.955 10.019 1.00 57.69 202 LYS A CA 1
ATOM 1637 C C . LYS A 1 202 ? 35.183 -4.406 9.370 1.00 57.69 202 LYS A C 1
ATOM 1639 O O . LYS A 1 202 ? 34.373 -3.764 10.030 1.00 57.69 202 LYS A O 1
ATOM 1644 N N . ARG A 1 203 ? 34.927 -4.759 8.106 1.00 50.88 203 ARG A N 1
ATOM 1645 C CA . ARG A 1 203 ? 33.543 -5.020 7.664 1.00 50.88 203 ARG A CA 1
ATOM 1646 C C . ARG A 1 203 ? 33.269 -6.513 7.878 1.00 50.88 203 ARG A C 1
ATOM 1648 O O . ARG A 1 203 ? 34.044 -7.303 7.341 1.00 50.88 203 ARG A O 1
ATOM 1655 N N . PRO A 1 204 ? 32.238 -6.924 8.635 1.00 51.47 204 PRO A N 1
ATOM 1656 C CA . PRO A 1 204 ? 31.811 -8.316 8.602 1.00 51.47 204 PRO A CA 1
ATOM 1657 C C . PRO A 1 204 ? 31.361 -8.634 7.171 1.00 51.47 204 PRO A C 1
ATOM 1659 O O . PRO A 1 204 ? 30.588 -7.880 6.575 1.00 51.47 204 PRO A O 1
ATOM 1662 N N . SER A 1 205 ? 31.906 -9.700 6.585 1.00 57.56 205 SER A N 1
ATOM 1663 C CA . SER A 1 205 ? 31.415 -10.215 5.313 1.00 57.56 205 SER A CA 1
ATOM 1664 C C . SER A 1 205 ? 29.975 -10.666 5.529 1.00 57.56 205 SER A C 1
ATOM 1666 O O . SER A 1 205 ? 29.699 -11.497 6.391 1.00 57.56 205 SER A O 1
ATOM 1668 N N . LEU A 1 206 ? 29.040 -10.098 4.769 1.00 55.44 206 LEU A N 1
ATOM 1669 C CA . LEU A 1 206 ? 27.694 -10.648 4.695 1.00 55.44 206 LEU A CA 1
ATOM 1670 C C . LEU A 1 206 ? 27.831 -12.030 4.056 1.00 55.44 206 LEU A C 1
ATOM 1672 O O . LEU A 1 206 ? 28.058 -12.140 2.849 1.00 55.44 206 LEU A O 1
ATOM 1676 N N . GLN A 1 207 ? 27.774 -13.080 4.877 1.00 51.09 207 GLN A N 1
ATOM 1677 C CA . GLN A 1 207 ? 27.633 -14.434 4.370 1.00 51.09 207 GLN A CA 1
ATOM 1678 C C . GLN A 1 207 ? 26.344 -14.476 3.558 1.00 51.09 207 GLN A C 1
ATOM 1680 O O . GLN A 1 207 ? 25.262 -14.135 4.036 1.00 51.09 207 GLN A O 1
ATOM 1685 N N . ARG A 1 208 ? 26.500 -14.838 2.289 1.00 51.53 208 ARG A N 1
ATOM 1686 C CA . ARG A 1 208 ? 25.407 -15.079 1.360 1.00 51.53 208 ARG A CA 1
ATOM 1687 C C . ARG A 1 208 ? 24.560 -16.197 1.964 1.00 51.53 208 ARG A C 1
ATOM 1689 O O . ARG A 1 208 ? 24.986 -17.347 1.966 1.00 51.53 208 ARG A O 1
ATOM 1696 N N . PHE A 1 209 ? 23.398 -15.862 2.513 1.00 41.88 209 PHE A N 1
ATOM 1697 C CA . PHE A 1 209 ? 22.434 -16.871 2.924 1.00 41.88 209 PHE A CA 1
ATOM 1698 C C . PHE A 1 209 ? 21.867 -17.476 1.637 1.00 41.88 209 PHE A C 1
ATOM 1700 O O . PHE A 1 209 ? 21.062 -16.853 0.946 1.00 41.88 209 PHE A O 1
ATOM 1707 N N . MET A 1 210 ? 22.376 -18.642 1.242 1.00 41.19 210 MET A N 1
ATOM 1708 C CA . MET A 1 210 ? 21.750 -19.439 0.196 1.00 41.19 210 MET A CA 1
ATOM 1709 C C . MET A 1 210 ? 20.536 -20.109 0.829 1.00 41.19 210 MET A C 1
ATOM 1711 O O . MET A 1 210 ? 20.674 -21.052 1.599 1.00 41.19 210 MET A O 1
ATOM 1715 N N . SER A 1 211 ? 19.346 -19.584 0.541 1.00 43.38 211 SER A N 1
ATOM 1716 C CA . SER A 1 211 ? 18.105 -20.300 0.811 1.00 43.38 211 SER A CA 1
ATOM 1717 C C . SER A 1 211 ? 18.040 -21.485 -0.152 1.00 43.38 211 SER A C 1
ATOM 1719 O O . SER A 1 211 ? 17.673 -21.339 -1.314 1.00 43.38 211 SER A O 1
ATOM 1721 N N . THR A 1 212 ? 18.471 -22.658 0.303 1.00 46.91 212 THR A N 1
ATOM 1722 C CA . THR A 1 212 ? 18.099 -23.928 -0.320 1.00 46.91 212 THR A CA 1
ATOM 1723 C C . THR A 1 212 ? 16.704 -24.278 0.171 1.00 46.91 212 THR A C 1
ATOM 1725 O O . THR A 1 212 ? 16.546 -24.962 1.179 1.00 46.91 212 THR A O 1
ATOM 1728 N N . TYR A 1 213 ? 15.686 -23.768 -0.517 1.00 39.72 213 TYR A N 1
ATOM 1729 C CA . TYR A 1 213 ? 14.369 -24.388 -0.472 1.00 39.72 213 TYR A CA 1
ATOM 1730 C C . TYR A 1 213 ? 14.425 -25.593 -1.415 1.00 39.72 213 TYR A C 1
ATOM 1732 O O . TYR A 1 213 ? 14.372 -25.439 -2.635 1.00 39.72 213 TYR A O 1
ATOM 1740 N N . ALA A 1 214 ? 14.650 -26.780 -0.850 1.00 44.09 214 ALA A N 1
ATOM 1741 C CA . ALA A 1 214 ? 14.401 -28.029 -1.551 1.00 44.09 214 ALA A CA 1
ATOM 1742 C C . ALA A 1 214 ? 12.880 -28.181 -1.624 1.00 44.09 214 ALA A C 1
ATOM 1744 O O . ALA A 1 214 ? 12.219 -28.319 -0.595 1.00 44.09 214 ALA A O 1
ATOM 1745 N N . TRP A 1 215 ? 12.324 -28.071 -2.826 1.00 42.25 215 TRP A N 1
ATOM 1746 C CA . TRP A 1 215 ? 10.950 -28.484 -3.062 1.00 42.25 215 TRP A CA 1
ATOM 1747 C C . TRP A 1 215 ? 10.867 -29.970 -2.722 1.00 42.25 215 TRP A C 1
ATOM 1749 O O . TRP A 1 215 ? 11.596 -30.770 -3.301 1.00 42.25 215 TRP A O 1
ATOM 1759 N N . ALA A 1 216 ? 10.046 -30.316 -1.734 1.00 44.88 216 ALA A N 1
ATOM 1760 C CA . ALA A 1 216 ? 9.687 -31.699 -1.489 1.00 44.88 216 ALA A CA 1
ATOM 1761 C C . ALA A 1 216 ? 8.971 -32.215 -2.743 1.00 44.88 216 ALA A C 1
ATOM 1763 O O . ALA A 1 216 ? 7.892 -31.731 -3.092 1.00 44.88 216 ALA A O 1
ATOM 1764 N N . GLU A 1 217 ? 9.612 -33.149 -3.436 1.00 39.03 217 GLU A N 1
ATOM 1765 C CA . GLU A 1 217 ? 8.956 -34.047 -4.375 1.00 39.03 217 GLU A CA 1
ATOM 1766 C C . GLU A 1 217 ? 7.954 -34.864 -3.552 1.00 39.03 217 GLU A C 1
ATOM 1768 O O . GLU A 1 217 ? 8.330 -35.660 -2.692 1.00 39.03 217 GLU A O 1
ATOM 1773 N N . TYR A 1 218 ? 6.665 -34.581 -3.735 1.00 43.28 218 TYR A N 1
ATOM 1774 C CA . TYR A 1 218 ? 5.621 -35.503 -3.316 1.00 43.28 218 TYR A CA 1
ATOM 1775 C C . TYR A 1 218 ? 5.641 -36.653 -4.321 1.00 43.28 218 TYR A C 1
ATOM 1777 O O . TYR A 1 218 ? 5.159 -36.498 -5.441 1.00 43.28 218 TYR A O 1
ATOM 1785 N N . GLU A 1 219 ? 6.249 -37.770 -3.929 1.00 45.00 219 GLU A N 1
ATOM 1786 C CA . GLU A 1 219 ? 5.989 -39.062 -4.558 1.00 45.00 219 GLU A CA 1
ATOM 1787 C C . GLU A 1 219 ? 4.526 -39.435 -4.282 1.00 45.00 219 GLU A C 1
ATOM 1789 O O . GLU A 1 219 ? 4.069 -39.490 -3.135 1.00 45.00 219 GLU A O 1
ATOM 1794 N N . ASP A 1 220 ? 3.794 -39.605 -5.373 1.00 46.72 220 ASP A N 1
ATOM 1795 C CA . ASP A 1 220 ? 2.416 -40.061 -5.450 1.00 46.72 220 ASP A CA 1
ATOM 1796 C C . ASP A 1 220 ? 2.450 -41.597 -5.459 1.00 46.72 220 ASP A C 1
ATOM 1798 O O . ASP A 1 220 ? 2.597 -42.209 -6.515 1.00 46.72 220 ASP A O 1
ATOM 1802 N N . GLU A 1 221 ? 2.379 -42.243 -4.287 1.00 41.28 221 GLU A N 1
ATOM 1803 C CA . GLU A 1 221 ? 2.138 -43.690 -4.224 1.00 41.28 221 GLU A CA 1
ATOM 1804 C C . GLU A 1 221 ? 0.662 -43.995 -3.955 1.00 41.28 221 GLU A C 1
ATOM 1806 O O . GLU A 1 221 ? 0.111 -43.846 -2.861 1.00 41.28 221 GLU A O 1
ATOM 1811 N N . HIS A 1 222 ? 0.050 -44.452 -5.040 1.00 37.34 222 HIS A N 1
ATOM 1812 C CA . HIS A 1 222 ? -1.204 -45.168 -5.143 1.00 37.34 222 HIS A CA 1
ATOM 1813 C C . HIS A 1 222 ? -1.421 -46.239 -4.053 1.00 37.34 222 HIS A C 1
ATOM 1815 O O . HIS A 1 222 ? -0.603 -47.124 -3.841 1.00 37.34 222 HIS A O 1
ATOM 1821 N N . SER A 1 223 ? -2.613 -46.172 -3.449 1.00 40.50 223 SER A N 1
ATOM 1822 C CA . SER A 1 223 ? -3.523 -47.274 -3.092 1.00 40.50 223 SER A CA 1
ATOM 1823 C C . SER A 1 223 ? -2.963 -48.695 -2.919 1.00 40.50 223 SER A C 1
ATOM 1825 O O . SER A 1 223 ? -2.597 -49.321 -3.906 1.00 40.50 223 SER A O 1
ATOM 1827 N N . GLU A 1 224 ? -3.205 -49.299 -1.750 1.00 39.34 224 GLU A N 1
ATOM 1828 C CA . GLU A 1 224 ? -3.977 -50.550 -1.694 1.00 39.34 224 GLU A CA 1
ATOM 1829 C C . GLU A 1 224 ? -4.553 -50.820 -0.295 1.00 39.34 224 GLU A C 1
ATOM 1831 O O . GLU A 1 224 ? -3.874 -50.831 0.727 1.00 39.34 224 GLU A O 1
ATOM 1836 N N . THR A 1 225 ? -5.867 -51.019 -0.278 1.00 41.97 225 THR A N 1
ATOM 1837 C CA . THR A 1 225 ? -6.661 -51.551 0.825 1.00 41.97 225 THR A CA 1
ATOM 1838 C C . THR A 1 225 ? -6.470 -53.061 0.945 1.00 41.97 225 THR A C 1
ATOM 1840 O O . THR A 1 225 ? -6.765 -53.770 -0.020 1.00 41.97 225 THR A O 1
ATOM 1843 N N . LYS A 1 226 ? -6.143 -53.562 2.141 1.00 40.88 226 LYS A N 1
ATOM 1844 C CA . LYS A 1 226 ? -6.757 -54.780 2.691 1.00 40.88 226 LYS A CA 1
ATOM 1845 C C . LYS A 1 226 ? -6.606 -54.870 4.204 1.00 40.88 226 LYS A C 1
ATOM 1847 O O . LYS A 1 226 ? -5.489 -54.607 4.693 1.00 40.88 226 LYS A O 1
#

Radius of gyration: 36.06 Å; chains: 1; bounding box: 74×85×109 Å

InterPro domains:
  IPR008677 MRVI1 [PF05781] (1-226)
  IPR008677 MRVI1 [PTHR15352] (1-225)